Protein AF-A0AAD8CZ51-F1 (afdb_monomer_lite)

Structure (mmCIF, N/CA/C/O backbone):
data_AF-A0AAD8CZ51-F1
#
_entry.id   AF-A0AAD8CZ51-F1
#
loop_
_atom_site.group_PDB
_atom_site.id
_atom_site.type_symbol
_atom_site.label_atom_id
_atom_site.label_alt_id
_atom_site.label_comp_id
_atom_site.label_asym_id
_atom_site.label_entity_id
_atom_site.label_seq_id
_atom_site.pdbx_PDB_ins_code
_atom_site.Cartn_x
_atom_site.Cartn_y
_atom_site.Cartn_z
_atom_site.occupancy
_atom_site.B_iso_or_equiv
_atom_site.auth_seq_id
_atom_site.auth_comp_id
_atom_site.auth_asym_id
_atom_site.auth_atom_id
_atom_site.pdbx_PDB_model_num
ATOM 1 N N . GLY A 1 1 ? 20.680 -51.379 2.588 1.00 38.94 1 GLY A N 1
ATOM 2 C CA . GLY A 1 1 ? 19.335 -50.765 2.514 1.00 38.94 1 GLY A CA 1
ATOM 3 C C . GLY A 1 1 ? 18.896 -50.477 3.932 1.00 38.94 1 GLY A C 1
ATOM 4 O O . GLY A 1 1 ? 19.218 -51.278 4.788 1.00 38.94 1 GLY A O 1
ATOM 5 N N . MET A 1 2 ? 18.287 -49.353 4.287 1.00 33.41 2 MET A N 1
ATOM 6 C CA . MET A 1 2 ? 17.352 -48.506 3.551 1.00 33.41 2 MET A CA 1
ATOM 7 C C . MET A 1 2 ? 17.625 -47.025 3.832 1.00 33.41 2 MET A C 1
ATOM 9 O O . MET A 1 2 ? 17.957 -46.633 4.944 1.00 33.41 2 MET A O 1
ATOM 13 N N . VAL A 1 3 ? 17.463 -46.228 2.782 1.00 43.22 3 VAL A N 1
ATOM 14 C CA . VAL A 1 3 ? 17.489 -44.768 2.769 1.00 43.22 3 VAL A CA 1
ATOM 15 C C . VAL A 1 3 ? 16.187 -44.274 3.408 1.00 43.22 3 VAL A C 1
ATOM 17 O O . VAL A 1 3 ? 15.126 -44.482 2.829 1.00 43.22 3 VAL A O 1
ATOM 20 N N . ILE A 1 4 ? 16.238 -43.639 4.584 1.00 50.94 4 ILE A N 1
ATOM 21 C CA . ILE A 1 4 ? 15.074 -42.947 5.167 1.00 50.94 4 ILE A CA 1
ATOM 22 C C . ILE A 1 4 ? 15.292 -41.439 5.030 1.00 50.94 4 ILE A C 1
ATOM 24 O O . ILE A 1 4 ? 15.900 -40.768 5.858 1.00 50.94 4 ILE A O 1
ATOM 28 N N . LEU A 1 5 ? 14.869 -40.983 3.855 1.00 35.88 5 LEU A N 1
ATOM 29 C CA . LEU A 1 5 ? 14.266 -39.701 3.508 1.00 35.88 5 LEU A CA 1
ATOM 30 C C . LEU A 1 5 ? 14.257 -38.625 4.617 1.00 35.88 5 LEU A C 1
ATOM 32 O O . LEU A 1 5 ? 13.406 -38.613 5.505 1.00 35.88 5 LEU A O 1
ATOM 36 N N . LYS A 1 6 ? 15.174 -37.657 4.499 1.00 47.19 6 LYS A N 1
ATOM 37 C CA . LYS A 1 6 ? 15.069 -36.344 5.146 1.00 47.19 6 LYS A CA 1
ATOM 38 C C . LYS A 1 6 ? 13.865 -35.600 4.557 1.00 47.19 6 LYS A C 1
ATOM 40 O O . LYS A 1 6 ? 13.977 -35.006 3.492 1.00 47.19 6 LYS A O 1
ATOM 45 N N . LEU A 1 7 ? 12.738 -35.614 5.257 1.00 44.16 7 LEU A N 1
ATOM 46 C CA . LEU A 1 7 ? 11.640 -34.667 5.057 1.00 44.16 7 LEU A CA 1
ATOM 47 C C . LEU A 1 7 ? 11.439 -33.897 6.362 1.00 44.16 7 LEU A C 1
ATOM 49 O O . LEU A 1 7 ? 10.450 -34.063 7.068 1.00 44.16 7 LEU A O 1
ATOM 53 N N . PHE A 1 8 ? 12.409 -33.042 6.688 1.00 48.66 8 PHE A N 1
ATOM 54 C CA . PHE A 1 8 ? 12.111 -31.878 7.512 1.00 48.66 8 PHE A CA 1
ATOM 55 C C . PHE A 1 8 ? 11.335 -30.927 6.610 1.00 48.66 8 PHE A C 1
ATOM 57 O O . PHE A 1 8 ? 11.923 -30.157 5.854 1.00 48.66 8 PHE A O 1
ATOM 64 N N . ALA A 1 9 ? 10.009 -31.043 6.640 1.00 44.12 9 ALA A N 1
ATOM 65 C CA . ALA A 1 9 ? 9.126 -29.994 6.170 1.00 44.12 9 ALA A CA 1
ATOM 66 C C . ALA A 1 9 ? 9.345 -28.792 7.095 1.00 44.12 9 ALA A C 1
ATOM 68 O O . ALA A 1 9 ? 8.682 -28.626 8.115 1.00 44.12 9 ALA A O 1
ATOM 69 N N . THR A 1 10 ? 10.360 -27.998 6.766 1.00 49.38 10 THR A N 1
ATOM 70 C CA . THR A 1 10 ? 10.552 -26.647 7.265 1.00 49.38 10 THR A CA 1
ATOM 71 C C . THR A 1 10 ? 9.358 -25.829 6.798 1.00 49.38 10 THR A C 1
ATOM 73 O O . THR A 1 10 ? 9.395 -25.183 5.754 1.00 49.38 10 THR A O 1
ATOM 76 N N . PHE A 1 11 ? 8.274 -25.892 7.566 1.00 48.59 11 PHE A N 1
ATOM 77 C CA . PHE A 1 11 ? 7.186 -24.931 7.515 1.00 48.59 11 PHE A CA 1
ATOM 78 C C . PHE A 1 11 ? 7.704 -23.642 8.168 1.00 48.59 11 PHE A C 1
ATOM 80 O O . PHE A 1 11 ? 7.292 -23.251 9.256 1.00 48.59 11 PHE A O 1
ATOM 87 N N . PHE A 1 12 ? 8.689 -23.013 7.518 1.00 46.56 12 PHE A N 1
ATOM 88 C CA . PHE A 1 12 ? 8.859 -21.579 7.651 1.00 46.56 12 PHE A CA 1
ATOM 89 C C . PHE A 1 12 ? 7.575 -21.006 7.073 1.00 46.56 12 PHE A C 1
ATOM 91 O O . PHE A 1 12 ? 7.353 -21.051 5.863 1.00 46.56 12 PHE A O 1
ATOM 98 N N . CYS A 1 13 ? 6.705 -20.511 7.946 1.00 43.22 13 CYS A N 1
ATOM 99 C CA . CYS A 1 13 ? 5.818 -19.440 7.546 1.00 43.22 13 CYS A CA 1
ATOM 100 C C . CYS A 1 13 ? 6.763 -18.309 7.120 1.00 43.22 13 CYS A C 1
ATOM 102 O O . CYS A 1 13 ? 7.309 -17.598 7.963 1.00 43.22 13 CYS A O 1
ATOM 104 N N . PHE A 1 14 ? 7.098 -18.263 5.828 1.00 35.31 14 PHE A N 1
ATOM 105 C CA . PHE A 1 14 ? 7.745 -17.116 5.221 1.00 35.31 14 PHE A CA 1
ATOM 106 C C . PHE A 1 14 ? 6.763 -15.973 5.442 1.00 35.31 14 PHE A C 1
ATOM 108 O O . PHE A 1 14 ? 5.742 -15.888 4.763 1.00 35.31 14 PHE A O 1
ATOM 115 N N . ILE A 1 15 ? 7.031 -15.142 6.448 1.00 46.22 15 ILE A N 1
ATOM 116 C CA . ILE A 1 15 ? 6.501 -13.788 6.453 1.00 46.22 15 ILE A CA 1
ATOM 117 C C . ILE A 1 15 ? 6.953 -13.217 5.110 1.00 46.22 15 ILE A C 1
ATOM 119 O O . ILE A 1 15 ? 8.153 -13.184 4.839 1.00 46.22 15 ILE A O 1
ATOM 123 N N . ALA A 1 16 ? 5.996 -12.926 4.232 1.00 48.59 16 ALA A N 1
ATOM 124 C CA . ALA A 1 16 ? 6.243 -12.261 2.964 1.00 48.59 16 ALA A CA 1
ATOM 125 C C . ALA A 1 16 ? 6.843 -10.888 3.295 1.00 48.59 16 ALA A C 1
ATOM 127 O O . ALA A 1 16 ? 6.132 -9.975 3.719 1.00 48.59 16 ALA A O 1
ATOM 128 N N . SER A 1 17 ? 8.169 -10.790 3.241 1.00 60.31 17 SER A N 1
ATOM 129 C CA . SER A 1 17 ? 8.917 -9.592 3.599 1.00 60.31 17 SER A CA 1
ATOM 130 C C . SER A 1 17 ? 8.991 -8.719 2.357 1.00 60.31 17 SER A C 1
ATOM 132 O O . SER A 1 17 ? 10.001 -8.696 1.656 1.00 60.31 17 SER A O 1
ATOM 134 N N . GLY A 1 18 ? 7.897 -8.007 2.080 1.00 75.25 18 GLY A N 1
ATOM 135 C CA . GLY A 1 18 ? 7.828 -7.067 0.966 1.00 75.25 18 GLY A CA 1
ATOM 136 C C . GLY A 1 18 ? 9.051 -6.140 0.902 1.00 75.25 18 GLY A C 1
ATOM 137 O O . GLY A 1 18 ? 9.626 -5.747 1.918 1.00 75.25 18 GLY A O 1
ATOM 138 N N . VAL A 1 19 ? 9.469 -5.790 -0.313 1.00 89.44 19 VAL A N 1
ATOM 139 C CA . VAL A 1 19 ? 10.608 -4.900 -0.552 1.00 89.44 19 VAL A CA 1
ATOM 140 C C . VAL A 1 19 ? 10.202 -3.476 -0.190 1.00 89.44 19 VAL A C 1
ATOM 142 O O . VAL A 1 19 ? 9.382 -2.865 -0.875 1.00 89.44 19 VAL A O 1
ATOM 145 N N . GLN A 1 20 ? 10.758 -2.943 0.895 1.00 90.44 20 GLN A N 1
ATOM 146 C CA . GLN A 1 20 ? 10.467 -1.586 1.350 1.00 90.44 20 GLN A CA 1
ATOM 147 C C . GLN A 1 20 ? 11.130 -0.548 0.432 1.00 90.44 20 GLN A C 1
ATOM 149 O O . GLN A 1 20 ? 12.343 -0.579 0.224 1.00 90.44 20 GLN A O 1
ATOM 154 N N . CYS A 1 21 ? 10.327 0.364 -0.121 1.00 91.31 21 CYS A N 1
ATOM 155 C CA . CYS A 1 21 ? 10.792 1.432 -1.008 1.00 91.31 21 CYS A CA 1
ATOM 156 C C . CYS A 1 21 ? 11.065 2.730 -0.244 1.00 91.31 21 CYS A C 1
ATOM 158 O O . CYS A 1 21 ? 12.064 3.399 -0.499 1.00 91.31 21 CYS A O 1
ATOM 160 N N . ASP A 1 22 ? 10.167 3.080 0.679 1.00 88.31 22 ASP A N 1
ATOM 161 C CA . ASP A 1 22 ? 10.334 4.137 1.676 1.00 88.31 22 ASP A CA 1
ATOM 162 C C . ASP A 1 22 ? 9.451 3.860 2.909 1.00 88.31 22 ASP A C 1
ATOM 164 O O . ASP A 1 22 ? 8.927 2.753 3.077 1.00 88.31 22 ASP A O 1
ATOM 168 N N . ASP A 1 23 ? 9.292 4.855 3.782 1.00 79.56 23 ASP A N 1
ATOM 169 C CA . ASP A 1 23 ? 8.473 4.752 4.996 1.00 79.56 23 ASP A CA 1
ATOM 170 C C . ASP A 1 23 ? 6.994 4.462 4.689 1.00 79.56 23 ASP A C 1
ATOM 172 O O . ASP A 1 23 ? 6.323 3.803 5.473 1.00 79.56 23 ASP A O 1
ATOM 176 N N . THR A 1 24 ? 6.504 4.883 3.518 1.00 80.38 24 THR A N 1
ATOM 177 C CA . THR A 1 24 ? 5.084 4.852 3.121 1.00 80.38 24 THR A CA 1
ATOM 178 C C . THR A 1 24 ? 4.781 3.898 1.967 1.00 80.38 24 THR A C 1
ATOM 180 O O . THR A 1 24 ? 3.628 3.775 1.553 1.00 80.38 24 THR A O 1
ATOM 183 N N . ARG A 1 25 ? 5.787 3.241 1.375 1.00 87.62 25 ARG A N 1
ATOM 184 C CA . ARG A 1 25 ? 5.635 2.416 0.168 1.00 87.62 25 ARG A CA 1
ATOM 185 C C . ARG A 1 25 ? 6.470 1.146 0.191 1.00 87.62 25 ARG A C 1
ATOM 187 O O . ARG A 1 25 ? 7.659 1.163 0.514 1.00 87.62 25 ARG A O 1
ATOM 194 N N . SER A 1 26 ? 5.871 0.048 -0.257 1.00 92.50 26 SER A N 1
ATOM 195 C CA . SER A 1 26 ? 6.550 -1.234 -0.463 1.00 92.50 26 SER A CA 1
ATOM 196 C C . SER A 1 26 ? 6.107 -1.934 -1.744 1.00 92.50 26 SER A C 1
ATOM 198 O O . SER A 1 26 ? 5.112 -1.588 -2.385 1.00 92.50 26 SER A O 1
ATOM 200 N N . CYS A 1 27 ? 6.884 -2.939 -2.123 1.00 94.38 27 CYS A N 1
ATOM 201 C CA . CYS A 1 27 ? 6.607 -3.855 -3.210 1.00 94.38 27 CYS A CA 1
ATOM 202 C C . CYS A 1 27 ? 6.514 -5.289 -2.698 1.00 94.38 27 CYS A C 1
ATOM 204 O O . CYS A 1 27 ? 7.032 -5.616 -1.634 1.00 94.38 27 CYS A O 1
ATOM 206 N N . ALA A 1 28 ? 5.886 -6.169 -3.476 1.00 90.62 28 ALA A N 1
ATOM 207 C CA . ALA A 1 28 ? 5.890 -7.597 -3.178 1.00 90.62 28 ALA A CA 1
ATOM 208 C C . ALA A 1 28 ? 7.323 -8.161 -3.152 1.00 90.62 28 ALA A C 1
ATOM 210 O O . ALA A 1 28 ? 8.234 -7.609 -3.780 1.00 90.62 28 ALA A O 1
ATOM 211 N N . ASP A 1 29 ? 7.515 -9.285 -2.461 1.00 88.19 29 ASP A N 1
ATOM 212 C CA . ASP A 1 29 ? 8.772 -10.030 -2.497 1.00 88.19 29 ASP A CA 1
ATOM 213 C C . ASP A 1 29 ? 9.243 -10.271 -3.942 1.00 88.19 29 ASP A C 1
ATOM 215 O O . ASP A 1 29 ? 8.453 -10.556 -4.845 1.00 88.19 29 ASP A O 1
ATOM 219 N N . GLY A 1 30 ? 10.552 -10.141 -4.171 1.00 87.62 30 GLY A N 1
ATOM 220 C CA . GLY A 1 30 ? 11.149 -10.334 -5.497 1.00 87.62 30 GLY A CA 1
ATOM 221 C C . GLY A 1 30 ? 10.857 -9.220 -6.508 1.00 87.62 30 GLY A C 1
ATOM 222 O O . GLY A 1 30 ? 11.165 -9.388 -7.684 1.00 87.62 30 GLY A O 1
ATOM 223 N N . SER A 1 31 ? 10.291 -8.092 -6.076 1.00 94.88 31 SER A N 1
ATOM 224 C CA . SER A 1 31 ? 10.093 -6.898 -6.907 1.00 94.88 31 SER A CA 1
ATOM 225 C C . SER A 1 31 ? 11.165 -5.831 -6.647 1.00 94.88 31 SER A C 1
ATOM 227 O O . SER A 1 31 ? 11.870 -5.869 -5.642 1.00 94.88 31 SER A O 1
ATOM 229 N N . THR A 1 32 ? 11.273 -4.844 -7.537 1.00 95.50 32 THR A N 1
ATOM 230 C CA . THR A 1 32 ? 12.201 -3.708 -7.409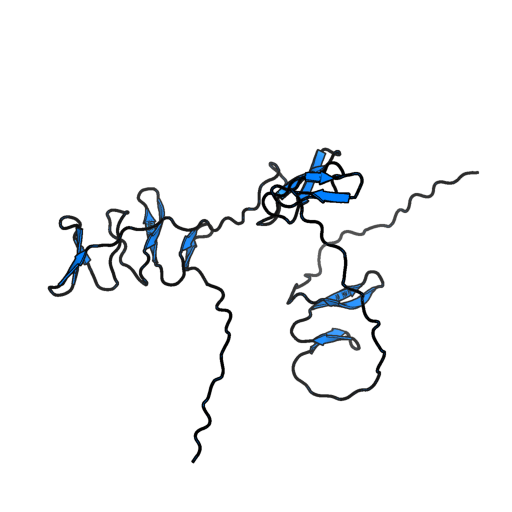 1.00 95.50 32 THR A CA 1
ATOM 231 C C . THR A 1 32 ? 11.443 -2.393 -7.322 1.00 95.50 32 THR A C 1
ATOM 233 O O . THR A 1 32 ? 10.553 -2.128 -8.130 1.00 95.50 32 THR A O 1
ATOM 236 N N . CYS A 1 33 ? 11.816 -1.546 -6.367 1.00 96.31 33 CYS A N 1
ATOM 237 C CA . CYS A 1 33 ? 11.263 -0.207 -6.217 1.00 96.31 33 CYS A CA 1
ATOM 238 C C . CYS A 1 33 ? 11.794 0.732 -7.308 1.00 96.31 33 CYS A C 1
ATOM 240 O O . CYS A 1 33 ? 12.995 0.973 -7.397 1.00 96.31 33 CYS A O 1
ATOM 242 N N . CYS A 1 34 ? 10.895 1.308 -8.103 1.00 96.94 34 CYS A N 1
ATOM 243 C CA . CYS A 1 34 ? 11.214 2.290 -9.132 1.00 96.94 34 CYS A CA 1
ATOM 244 C C . CYS A 1 34 ? 10.442 3.593 -8.913 1.00 96.94 34 CYS A C 1
ATOM 246 O O . CYS A 1 34 ? 9.274 3.589 -8.519 1.00 96.94 34 CYS A O 1
ATOM 248 N N . LYS A 1 35 ? 11.069 4.729 -9.223 1.00 95.19 35 LYS A N 1
ATOM 249 C CA . LYS A 1 35 ? 10.400 6.031 -9.161 1.00 95.19 35 LYS A CA 1
ATOM 250 C C . LYS A 1 35 ? 9.420 6.224 -10.319 1.00 95.19 35 LYS A C 1
ATOM 252 O O . LYS A 1 35 ? 9.638 5.764 -11.439 1.00 95.19 35 LYS A O 1
ATOM 257 N N . THR A 1 36 ? 8.338 6.932 -10.018 1.00 93.56 36 THR A N 1
ATOM 258 C CA . THR A 1 36 ? 7.357 7.427 -10.994 1.00 93.56 36 THR A CA 1
ATOM 259 C C . THR A 1 36 ? 7.689 8.862 -11.398 1.00 93.56 36 THR A C 1
ATOM 261 O O . THR A 1 36 ? 8.439 9.551 -10.706 1.00 93.56 36 THR A O 1
ATOM 264 N N . ARG A 1 37 ? 7.071 9.357 -12.476 1.00 92.31 37 ARG A N 1
ATOM 265 C CA . ARG A 1 37 ? 7.254 10.740 -12.950 1.00 92.31 37 ARG A CA 1
ATOM 266 C C . ARG A 1 37 ? 6.859 11.792 -11.905 1.00 92.31 37 ARG A C 1
ATOM 268 O O . ARG A 1 37 ? 7.402 12.889 -11.900 1.00 92.31 37 ARG A O 1
ATOM 275 N N . ALA A 1 38 ? 5.923 11.453 -11.019 1.00 89.56 38 ALA A N 1
ATOM 276 C CA . ALA A 1 38 ? 5.469 12.312 -9.927 1.00 89.56 38 ALA A CA 1
ATOM 277 C C . ALA A 1 38 ? 6.397 12.284 -8.692 1.00 89.56 38 ALA A C 1
ATOM 279 O O . ALA A 1 38 ? 6.105 12.945 -7.703 1.00 89.56 38 ALA A O 1
ATOM 280 N N . GLY A 1 39 ? 7.486 11.503 -8.709 1.00 87.25 39 GLY A N 1
ATOM 281 C CA . GLY A 1 39 ? 8.417 11.363 -7.580 1.00 87.25 39 GLY A CA 1
ATOM 282 C C . GLY A 1 39 ? 8.016 10.312 -6.533 1.00 87.25 39 GLY A C 1
ATOM 283 O O . GLY A 1 39 ? 8.813 10.001 -5.643 1.00 87.25 39 GLY A O 1
ATOM 284 N N . GLY A 1 40 ? 6.823 9.718 -6.661 1.00 90.81 40 GLY A N 1
ATOM 285 C CA . GLY A 1 40 ? 6.369 8.578 -5.854 1.00 90.81 40 GLY A CA 1
ATOM 286 C C . GLY A 1 40 ? 6.988 7.245 -6.291 1.00 90.81 40 GLY A C 1
ATOM 287 O O . GLY A 1 40 ? 7.846 7.215 -7.178 1.00 90.81 40 GLY A O 1
ATOM 288 N N . TRP A 1 41 ? 6.516 6.140 -5.713 1.00 95.19 41 TRP A N 1
ATOM 289 C CA . TRP A 1 41 ? 7.029 4.790 -5.975 1.00 95.19 41 TRP A CA 1
ATOM 290 C C . TRP A 1 41 ? 6.061 3.908 -6.761 1.00 95.19 41 TRP A C 1
ATOM 292 O O . TRP A 1 41 ? 4.844 3.963 -6.589 1.00 95.19 41 TRP A O 1
ATOM 302 N N . ALA A 1 42 ? 6.642 3.058 -7.597 1.00 95.38 42 ALA A N 1
ATOM 303 C CA . ALA A 1 42 ? 5.998 1.957 -8.286 1.00 95.38 42 ALA A CA 1
ATOM 304 C C . ALA A 1 42 ? 6.916 0.728 -8.231 1.00 95.38 42 ALA A C 1
ATOM 306 O O . ALA A 1 42 ? 8.123 0.842 -8.014 1.00 95.38 42 ALA A O 1
ATOM 307 N N . CYS A 1 43 ? 6.348 -0.448 -8.439 1.00 96.88 43 CYS A N 1
ATOM 308 C CA . CYS A 1 43 ? 7.053 -1.714 -8.364 1.00 96.88 43 CYS A CA 1
ATOM 309 C C . CYS A 1 43 ? 7.310 -2.265 -9.755 1.00 96.88 43 CYS A C 1
ATOM 311 O O . CYS A 1 43 ? 6.393 -2.408 -10.562 1.00 96.88 43 CYS A O 1
ATOM 313 N N . CYS A 1 44 ? 8.552 -2.631 -10.026 1.00 97.06 44 CYS A N 1
ATOM 314 C CA . CYS A 1 44 ? 8.849 -3.553 -11.103 1.00 97.06 44 CYS A CA 1
ATOM 315 C C . CYS A 1 44 ? 8.708 -4.983 -10.571 1.00 97.06 44 CYS A C 1
ATOM 317 O O . CYS A 1 44 ? 9.401 -5.312 -9.608 1.00 97.06 44 CYS A O 1
ATOM 319 N N . PRO A 1 45 ? 7.878 -5.854 -11.167 1.00 94.38 45 PRO A N 1
ATOM 320 C CA . PRO A 1 45 ? 7.705 -7.237 -10.713 1.00 94.38 45 PRO A CA 1
ATOM 321 C C . PRO A 1 45 ? 8.856 -8.139 -11.199 1.00 94.38 45 PRO A C 1
ATOM 323 O O . PRO A 1 45 ? 8.647 -9.247 -11.687 1.00 94.38 45 PRO A O 1
ATOM 326 N N . LEU A 1 46 ? 10.081 -7.624 -11.115 1.00 93.38 46 LEU A N 1
ATOM 327 C CA . LEU A 1 46 ? 11.329 -8.308 -11.409 1.00 93.38 46 LEU A CA 1
ATOM 328 C C . LEU A 1 46 ? 12.324 -7.973 -10.291 1.00 93.38 46 LEU A C 1
ATOM 330 O O . LEU A 1 46 ? 12.370 -6.818 -9.840 1.00 93.38 46 LEU A O 1
ATOM 334 N N . PRO A 1 47 ? 13.143 -8.940 -9.854 1.00 92.75 47 PRO A N 1
ATOM 335 C CA . PRO A 1 47 ? 14.186 -8.682 -8.878 1.00 92.75 47 PRO A CA 1
ATOM 336 C C . PRO A 1 47 ? 15.327 -7.911 -9.544 1.00 92.75 47 PRO A C 1
ATOM 338 O O . PRO A 1 47 ? 15.695 -8.210 -10.678 1.00 92.75 47 PRO A O 1
ATOM 341 N N . LYS A 1 48 ? 15.888 -6.930 -8.828 1.00 92.94 48 LYS A N 1
ATOM 342 C CA . LYS A 1 48 ? 17.012 -6.090 -9.284 1.00 92.94 48 LYS A CA 1
ATOM 343 C C . LYS A 1 48 ? 16.820 -5.496 -10.688 1.00 92.94 48 LYS A C 1
ATOM 345 O O . LYS A 1 48 ? 17.741 -5.441 -11.499 1.00 92.94 48 LYS A O 1
ATOM 350 N N . ALA A 1 49 ? 15.599 -5.068 -10.970 1.00 95.38 49 ALA A N 1
ATOM 351 C CA . ALA A 1 49 ? 15.235 -4.516 -12.258 1.00 95.38 49 ALA A CA 1
ATOM 352 C C . ALA A 1 49 ? 15.933 -3.178 -12.525 1.00 95.38 49 ALA A C 1
ATOM 354 O O . ALA A 1 49 ? 16.137 -2.367 -11.619 1.00 95.38 49 ALA A O 1
ATOM 355 N N . VAL A 1 50 ? 16.200 -2.907 -13.796 1.00 96.81 50 VAL A N 1
ATOM 356 C CA . VAL A 1 50 ? 16.609 -1.591 -14.279 1.00 96.81 50 VAL A CA 1
ATOM 357 C C . VAL A 1 50 ? 15.357 -0.731 -14.459 1.00 96.81 50 VAL A C 1
ATOM 359 O O . VAL A 1 50 ? 14.458 -1.067 -15.231 1.00 96.81 50 VAL A O 1
ATOM 362 N N . CYS A 1 51 ? 15.267 0.381 -13.732 1.00 97.31 51 CYS A N 1
ATOM 363 C CA . CYS A 1 51 ? 14.173 1.337 -13.881 1.00 97.31 51 CYS A CA 1
ATOM 364 C C . CYS A 1 51 ? 14.448 2.245 -15.087 1.00 97.31 51 CYS A C 1
ATOM 366 O O . CYS A 1 51 ? 15.412 3.003 -15.064 1.00 97.31 51 CYS A O 1
ATOM 368 N N . CYS A 1 52 ? 13.604 2.190 -16.118 1.00 96.69 52 CYS A N 1
ATOM 369 C CA . CYS A 1 52 ? 13.783 3.022 -17.305 1.00 96.69 52 CYS A CA 1
ATOM 370 C C . CYS A 1 52 ? 13.398 4.492 -17.043 1.00 96.69 52 CYS A C 1
ATOM 372 O O . CYS A 1 52 ? 12.505 4.781 -16.233 1.00 96.69 52 CYS A O 1
ATOM 374 N N . ASP A 1 53 ? 14.033 5.405 -17.787 1.00 95.31 53 ASP A N 1
ATOM 375 C CA . ASP A 1 53 ? 13.869 6.868 -17.685 1.00 95.31 53 ASP A CA 1
ATOM 376 C C . ASP A 1 53 ? 12.495 7.381 -18.136 1.00 95.31 53 ASP A C 1
ATOM 378 O O . ASP A 1 53 ? 12.139 8.542 -17.927 1.00 95.31 53 ASP A O 1
ATOM 382 N N . ASP A 1 54 ? 11.677 6.522 -18.732 1.00 94.38 54 ASP A N 1
ATOM 383 C CA . ASP A 1 54 ? 10.289 6.834 -19.058 1.00 94.38 54 ASP A CA 1
ATOM 384 C C . ASP A 1 54 ? 9.380 6.890 -17.815 1.00 94.38 54 ASP A C 1
ATOM 386 O O . ASP A 1 54 ? 8.242 7.344 -17.896 1.00 94.38 54 ASP A O 1
ATOM 390 N N . HIS A 1 55 ? 9.888 6.454 -16.655 1.00 94.44 55 HIS A N 1
ATOM 391 C CA . HIS A 1 55 ? 9.180 6.374 -15.378 1.00 94.44 55 HIS A CA 1
ATOM 392 C C . HIS A 1 55 ? 7.942 5.462 -15.371 1.00 94.44 55 HIS A C 1
ATOM 394 O O . HIS A 1 55 ? 7.249 5.380 -14.357 1.00 94.44 55 HIS A O 1
ATOM 400 N N . GLU A 1 56 ? 7.740 4.658 -16.416 1.00 94.44 56 GLU A N 1
ATOM 401 C CA . GLU A 1 56 ? 6.591 3.753 -16.561 1.00 94.44 56 GLU A CA 1
ATOM 402 C C . GLU A 1 56 ? 6.996 2.289 -16.743 1.00 94.44 56 GLU A C 1
ATOM 404 O O . GLU A 1 56 ? 6.283 1.411 -16.255 1.00 94.44 56 GLU A O 1
ATOM 409 N N . HIS A 1 57 ? 8.159 2.018 -17.344 1.00 96.25 57 HIS A N 1
ATOM 410 C CA . HIS A 1 57 ? 8.618 0.660 -17.638 1.00 96.25 57 HIS A CA 1
ATOM 411 C C . HIS A 1 57 ? 9.932 0.308 -16.936 1.00 96.25 57 HIS A C 1
ATOM 413 O O . HIS A 1 57 ? 10.654 1.155 -16.404 1.00 96.25 57 HIS A O 1
ATOM 419 N N . CYS A 1 58 ? 10.209 -0.979 -16.848 1.00 97.25 58 CYS A N 1
ATOM 420 C CA . CYS A 1 58 ? 11.401 -1.521 -16.234 1.00 97.25 58 CYS A CA 1
ATOM 421 C C . CYS A 1 58 ? 11.886 -2.742 -17.007 1.00 97.25 58 CYS A C 1
ATOM 423 O O . CYS A 1 58 ? 11.126 -3.410 -17.711 1.00 97.25 58 CYS A O 1
ATOM 425 N N . CYS A 1 59 ? 13.169 -3.018 -16.841 1.00 97.19 59 CYS A N 1
ATOM 426 C CA . CYS A 1 59 ? 13.890 -4.042 -17.562 1.00 97.19 59 CYS A CA 1
ATOM 427 C C . CYS A 1 59 ? 14.553 -5.038 -16.599 1.00 97.19 59 CYS A C 1
ATOM 429 O O . CYS A 1 59 ? 14.814 -4.685 -15.447 1.00 97.19 59 CYS A O 1
ATOM 431 N N . PRO A 1 60 ? 14.813 -6.285 -17.026 1.00 95.56 60 PRO A N 1
ATOM 432 C CA . PRO A 1 60 ? 15.563 -7.253 -16.226 1.00 95.56 60 PRO A CA 1
ATOM 433 C C . PRO A 1 60 ? 16.970 -6.763 -15.843 1.00 95.56 60 PRO A C 1
ATOM 435 O O . PRO A 1 60 ? 17.516 -5.859 -16.480 1.00 95.56 60 PRO A O 1
ATOM 438 N N . GLU A 1 61 ? 17.569 -7.389 -14.826 1.00 94.94 61 GLU A N 1
ATOM 439 C CA . GLU A 1 61 ? 18.978 -7.174 -14.455 1.00 94.94 61 GLU A CA 1
ATOM 440 C C . GLU A 1 61 ? 19.893 -7.349 -15.687 1.00 94.94 61 GLU A C 1
ATOM 442 O O . GLU A 1 61 ? 19.621 -8.167 -16.565 1.00 94.94 61 GLU A O 1
ATOM 447 N N . ASP A 1 62 ? 20.956 -6.545 -15.766 1.00 92.12 62 ASP A N 1
ATOM 448 C CA . ASP A 1 62 ? 21.967 -6.545 -16.838 1.00 92.12 62 ASP A CA 1
ATOM 449 C C . ASP A 1 62 ? 21.485 -6.200 -18.264 1.00 92.12 62 ASP A C 1
ATOM 451 O O . ASP A 1 62 ? 22.230 -6.376 -19.232 1.00 92.12 62 ASP A O 1
ATOM 455 N N . THR A 1 63 ? 20.279 -5.650 -18.415 1.00 94.56 63 THR A N 1
ATOM 456 C CA . THR A 1 63 ? 19.761 -5.164 -19.706 1.00 94.56 63 THR A CA 1
ATOM 457 C C . THR A 1 63 ? 19.695 -3.632 -19.767 1.00 94.56 63 THR A C 1
ATOM 459 O O . THR A 1 63 ? 19.657 -2.953 -18.741 1.00 94.56 63 THR A O 1
ATOM 462 N N . THR A 1 64 ? 19.699 -3.065 -20.976 1.00 95.56 64 THR A N 1
ATOM 463 C CA . THR A 1 64 ? 19.594 -1.612 -21.211 1.00 95.56 64 THR A CA 1
ATOM 464 C C . THR A 1 64 ? 18.243 -1.268 -21.825 1.00 95.56 64 THR A C 1
ATOM 466 O O . THR A 1 64 ? 17.837 -1.905 -22.791 1.00 95.56 64 THR A O 1
ATOM 469 N N . CYS A 1 65 ? 17.552 -0.258 -21.293 1.00 96.50 65 CYS A N 1
ATOM 470 C CA . CYS A 1 65 ? 16.278 0.191 -21.855 1.00 96.50 65 CYS A CA 1
ATOM 471 C C . CYS A 1 65 ? 16.488 0.910 -23.203 1.00 96.50 65 CYS A C 1
ATOM 473 O O . CYS A 1 65 ? 17.099 1.979 -23.235 1.00 96.50 65 CYS A O 1
ATOM 475 N N . ASP A 1 66 ? 15.920 0.385 -24.288 1.00 95.94 66 ASP A N 1
ATOM 476 C CA . ASP A 1 66 ? 15.709 1.115 -25.540 1.00 95.94 66 ASP A CA 1
ATOM 477 C C . ASP A 1 66 ? 14.303 1.733 -25.522 1.00 95.94 66 ASP A C 1
ATOM 479 O O . ASP A 1 66 ? 13.290 1.066 -25.748 1.00 95.94 66 ASP A O 1
ATOM 483 N N . LEU A 1 67 ? 14.243 3.040 -25.244 1.00 93.38 67 LEU A N 1
ATOM 484 C CA . LEU A 1 67 ? 12.987 3.791 -25.179 1.00 93.38 67 LEU A CA 1
ATOM 485 C C . LEU A 1 67 ? 12.290 3.949 -26.538 1.00 93.38 67 LEU A C 1
ATOM 487 O O . LEU A 1 67 ? 11.080 4.170 -26.572 1.00 93.38 67 LEU A O 1
ATOM 491 N N . ALA A 1 68 ? 13.035 3.883 -27.644 1.00 93.06 68 ALA A N 1
ATOM 492 C CA . ALA A 1 68 ? 12.483 4.047 -28.984 1.00 93.06 68 ALA A CA 1
ATOM 493 C C . ALA A 1 68 ? 11.853 2.742 -29.487 1.00 93.06 68 ALA A C 1
ATOM 495 O O . ALA A 1 68 ? 10.792 2.775 -30.113 1.00 93.06 68 ALA A O 1
ATOM 496 N N . ALA A 1 69 ? 12.492 1.608 -29.195 1.00 92.25 69 ALA A N 1
ATOM 497 C CA . ALA A 1 69 ? 11.992 0.281 -29.546 1.00 92.25 69 ALA A CA 1
ATOM 498 C C . ALA A 1 69 ? 10.999 -0.284 -28.514 1.00 92.25 69 ALA A C 1
ATOM 500 O O . ALA A 1 69 ? 10.182 -1.142 -28.853 1.00 92.25 69 ALA A O 1
ATOM 501 N N . GLY A 1 70 ? 11.038 0.205 -27.272 1.00 93.94 70 GLY A N 1
ATOM 502 C CA . GLY A 1 70 ? 10.239 -0.319 -26.167 1.00 93.94 70 GLY A CA 1
ATOM 503 C C . GLY A 1 70 ? 10.743 -1.669 -25.657 1.00 93.94 70 GLY A C 1
ATOM 504 O O . GLY A 1 70 ? 9.953 -2.557 -25.318 1.00 93.94 70 GLY A O 1
ATOM 505 N N . THR A 1 71 ? 12.062 -1.845 -25.660 1.00 95.75 71 THR A N 1
ATOM 506 C CA . THR A 1 71 ? 12.727 -3.117 -25.373 1.00 95.75 71 THR A CA 1
ATOM 507 C C . THR A 1 71 ? 13.843 -2.965 -24.348 1.00 95.75 71 THR A C 1
ATOM 509 O O . THR A 1 71 ? 14.283 -1.869 -24.009 1.00 95.75 71 THR A O 1
ATOM 512 N N . CYS A 1 72 ? 14.278 -4.101 -23.822 1.00 96.25 72 CYS A N 1
ATOM 513 C CA . CYS A 1 72 ? 15.434 -4.268 -22.968 1.00 96.25 72 CYS A CA 1
ATOM 514 C C . CYS A 1 72 ? 16.475 -5.065 -23.746 1.00 96.25 72 CYS A C 1
ATOM 516 O O . CYS A 1 72 ? 16.234 -6.225 -24.100 1.00 96.25 72 CYS A O 1
ATOM 518 N N . ASP A 1 73 ? 17.626 -4.454 -23.993 1.00 95.69 73 ASP A N 1
ATOM 519 C CA . ASP A 1 73 ? 18.645 -5.009 -24.871 1.00 95.69 73 ASP A CA 1
ATOM 520 C C . ASP A 1 73 ? 19.879 -5.449 -24.082 1.00 95.69 73 ASP A C 1
ATOM 522 O O . ASP A 1 73 ? 20.356 -4.752 -23.182 1.00 95.69 73 ASP A O 1
ATOM 526 N N . GLN A 1 74 ? 20.425 -6.611 -24.437 1.00 92.31 74 GLN A N 1
ATOM 527 C CA . GLN A 1 74 ? 21.676 -7.125 -23.884 1.00 92.31 74 GLN A CA 1
ATOM 528 C C . GLN A 1 74 ? 22.359 -8.057 -24.887 1.00 92.31 74 GLN A C 1
ATOM 530 O O . GLN A 1 74 ? 21.794 -9.066 -25.303 1.00 92.31 74 GLN A O 1
ATOM 535 N N . GLY A 1 75 ? 23.602 -7.745 -25.270 1.00 78.19 75 GLY A N 1
ATOM 536 C CA . GLY A 1 75 ? 24.483 -8.682 -25.981 1.00 78.19 75 GLY A CA 1
ATOM 537 C C . GLY A 1 75 ? 23.921 -9.299 -27.273 1.00 78.19 75 GLY A C 1
ATOM 538 O O . GLY A 1 75 ? 24.290 -10.422 -2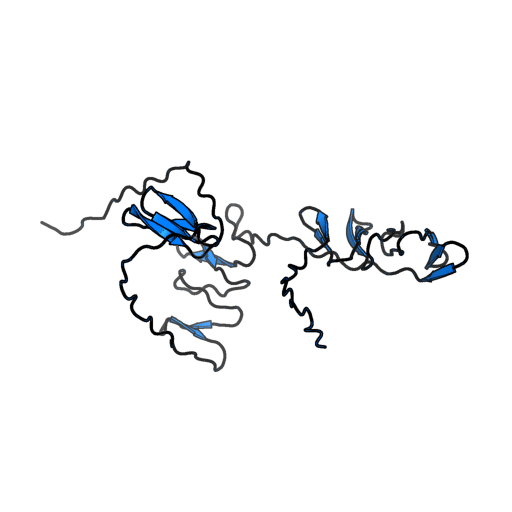7.603 1.00 78.19 75 GLY A O 1
ATOM 539 N N . GLY A 1 76 ? 23.036 -8.596 -27.991 1.00 82.25 76 GLY A N 1
ATOM 540 C CA . GLY A 1 76 ? 22.406 -9.072 -29.233 1.00 82.25 76 GLY A CA 1
ATOM 541 C C . GLY A 1 76 ? 21.007 -9.679 -29.069 1.00 82.25 76 GLY A C 1
ATOM 542 O O . GLY A 1 76 ? 20.411 -10.088 -30.063 1.00 82.25 76 GLY A O 1
ATOM 543 N N . PHE A 1 77 ? 20.469 -9.708 -27.849 1.00 84.25 77 PHE A N 1
ATOM 544 C CA . PHE A 1 77 ? 19.081 -10.066 -27.569 1.00 84.25 77 PHE A CA 1
ATOM 545 C C . PHE A 1 77 ? 18.289 -8.828 -27.166 1.00 84.25 77 PHE A C 1
ATOM 547 O O . PHE A 1 77 ? 18.812 -7.950 -26.483 1.00 84.25 77 PHE A O 1
ATOM 554 N N . SER A 1 78 ? 17.031 -8.790 -27.594 1.00 93.06 78 SER A N 1
ATOM 555 C CA . SER A 1 78 ? 16.086 -7.719 -27.307 1.00 93.06 78 SER A CA 1
ATOM 556 C C . SER A 1 78 ? 14.782 -8.350 -26.837 1.00 93.06 78 SER A C 1
ATOM 558 O O . SER A 1 78 ? 14.232 -9.224 -27.515 1.00 93.06 78 SER A O 1
ATOM 560 N N . VAL A 1 79 ? 14.319 -7.963 -25.650 1.00 93.75 79 VAL A N 1
ATOM 561 C CA . VAL A 1 79 ? 13.055 -8.440 -25.074 1.00 93.75 79 VAL A CA 1
ATOM 562 C C . VAL A 1 79 ? 12.140 -7.258 -24.776 1.00 93.75 79 VAL A C 1
ATOM 564 O O . VAL A 1 79 ? 12.639 -6.193 -24.431 1.00 93.75 79 VAL A O 1
ATOM 567 N N . PRO A 1 80 ? 10.810 -7.396 -24.876 1.00 95.00 80 PRO A N 1
ATOM 568 C CA . PRO A 1 80 ? 9.906 -6.323 -24.481 1.00 95.00 80 PRO A CA 1
ATOM 569 C C . PRO A 1 80 ? 10.106 -5.943 -23.014 1.00 95.00 80 PRO A C 1
ATOM 571 O O . PRO A 1 80 ? 10.221 -6.819 -22.151 1.00 95.00 80 PRO A O 1
ATOM 574 N N . TRP A 1 81 ? 10.111 -4.643 -22.727 1.00 96.75 81 TRP A N 1
ATOM 575 C CA . TRP A 1 81 ? 10.139 -4.169 -21.349 1.00 96.75 81 TRP A CA 1
ATOM 576 C C . TRP A 1 81 ? 8.834 -4.462 -20.612 1.00 96.75 81 TRP A C 1
ATOM 578 O O . TRP A 1 81 ? 7.798 -4.777 -21.208 1.00 96.75 81 TRP A O 1
ATOM 588 N N . LEU A 1 82 ? 8.873 -4.352 -19.289 1.00 95.88 82 LEU A N 1
ATOM 589 C CA . LEU A 1 82 ? 7.720 -4.616 -18.448 1.00 95.88 82 LEU A CA 1
ATOM 590 C C . LEU A 1 82 ? 7.183 -3.330 -17.841 1.00 95.88 82 LEU A C 1
ATOM 592 O O . LEU A 1 82 ? 7.937 -2.441 -17.457 1.00 95.88 82 LEU A O 1
ATOM 596 N N . LYS A 1 83 ? 5.860 -3.227 -17.729 1.00 96.19 83 LYS A N 1
ATOM 597 C CA . LYS A 1 83 ? 5.230 -2.072 -17.094 1.00 96.19 83 LYS A CA 1
ATOM 598 C C . LYS A 1 83 ? 5.348 -2.169 -15.575 1.00 96.19 83 LYS A C 1
ATOM 600 O O . LYS A 1 83 ? 5.099 -3.225 -14.993 1.00 96.19 83 LYS A O 1
ATOM 605 N N . LYS A 1 84 ? 5.686 -1.050 -14.934 1.00 95.62 84 LYS A N 1
ATOM 606 C CA . LYS A 1 84 ? 5.642 -0.918 -13.477 1.00 95.62 84 LYS A CA 1
ATOM 607 C C . LYS A 1 84 ? 4.191 -1.057 -12.988 1.00 95.62 84 LYS A C 1
ATOM 609 O O . LYS A 1 84 ? 3.254 -0.601 -13.645 1.00 95.62 84 LYS A O 1
ATOM 614 N N . VAL A 1 85 ? 4.006 -1.638 -11.810 1.00 94.56 85 VAL A N 1
ATOM 615 C CA . VAL A 1 85 ? 2.718 -1.697 -11.103 1.00 94.56 85 VAL A CA 1
ATOM 616 C C . VAL A 1 85 ? 2.718 -0.719 -9.923 1.00 94.56 85 VAL A C 1
ATOM 618 O O . VAL A 1 85 ? 3.791 -0.348 -9.451 1.00 94.56 85 VAL A O 1
ATOM 621 N N . PRO A 1 86 ? 1.557 -0.260 -9.430 1.00 92.50 86 PRO A N 1
ATOM 622 C CA . PRO A 1 86 ? 1.510 0.629 -8.271 1.00 92.50 86 PRO A CA 1
ATOM 623 C C . PRO A 1 86 ? 2.198 0.013 -7.047 1.00 92.50 86 PRO A C 1
ATOM 625 O O . PRO A 1 86 ? 2.023 -1.174 -6.776 1.00 92.50 86 PRO A O 1
ATOM 628 N N . ALA A 1 87 ? 2.966 0.820 -6.309 1.00 90.44 87 ALA A N 1
ATOM 629 C CA . ALA A 1 87 ? 3.514 0.384 -5.031 1.00 90.44 87 ALA A CA 1
ATOM 630 C C . ALA A 1 87 ? 2.414 0.290 -3.975 1.00 90.44 87 ALA A C 1
ATOM 632 O O . ALA A 1 87 ? 1.522 1.147 -3.912 1.00 90.44 87 ALA A O 1
ATOM 633 N N . LEU A 1 88 ? 2.515 -0.740 -3.138 1.00 87.12 88 LEU A N 1
ATOM 634 C CA . LEU A 1 88 ? 1.676 -0.897 -1.961 1.00 87.12 88 LEU A CA 1
ATOM 635 C C . LEU A 1 88 ? 1.935 0.290 -1.042 1.00 87.12 88 LEU A C 1
ATOM 637 O O . LEU A 1 88 ? 3.074 0.740 -0.914 1.00 87.12 88 LEU A O 1
ATOM 641 N N . VAL A 1 89 ? 0.876 0.831 -0.451 1.00 82.06 89 VAL A N 1
ATOM 642 C CA . VAL A 1 89 ? 1.033 1.841 0.588 1.00 82.06 89 VAL A CA 1
ATOM 643 C C . VAL A 1 89 ? 1.390 1.110 1.875 1.00 82.06 89 VAL A C 1
ATOM 645 O O . VAL A 1 89 ? 0.615 0.275 2.335 1.00 82.06 89 VAL A O 1
ATOM 648 N N . ASN A 1 90 ? 2.555 1.417 2.437 1.00 70.44 90 ASN A N 1
ATOM 649 C CA . ASN A 1 90 ? 2.820 1.220 3.854 1.00 70.44 90 ASN A CA 1
ATOM 650 C C . ASN A 1 90 ? 2.106 2.364 4.572 1.00 70.44 90 ASN A C 1
ATOM 652 O O . ASN A 1 90 ? 2.751 3.270 5.085 1.00 70.44 90 ASN A O 1
ATOM 656 N N . GLU A 1 91 ? 0.779 2.412 4.524 1.00 58.72 91 GLU A N 1
ATOM 657 C CA . GLU A 1 91 ? 0.122 3.190 5.563 1.00 58.72 91 GLU A CA 1
ATOM 658 C C . GLU A 1 91 ? 0.311 2.367 6.837 1.00 58.72 91 GLU A C 1
ATOM 660 O O . GLU A 1 91 ? -0.160 1.221 6.875 1.00 58.72 91 GLU A O 1
ATOM 665 N N . PRO A 1 92 ? 0.940 2.913 7.893 1.00 49.94 92 PRO A N 1
ATOM 666 C CA . PRO A 1 92 ? 0.259 2.766 9.143 1.00 49.94 92 PRO A CA 1
ATOM 667 C C . PRO A 1 92 ? -1.045 3.532 8.945 1.00 49.94 92 PRO A C 1
ATOM 669 O O . PRO A 1 92 ? -1.048 4.762 8.882 1.00 49.94 92 PRO A O 1
ATOM 672 N N . ASN A 1 93 ? -2.138 2.818 8.687 1.00 46.00 93 ASN A N 1
ATOM 673 C CA . ASN A 1 93 ? -3.450 3.435 8.630 1.00 46.00 93 ASN A CA 1
ATOM 674 C C . ASN A 1 93 ? -3.833 3.786 10.075 1.00 46.00 93 ASN A C 1
ATOM 676 O O . ASN A 1 93 ? -4.772 3.220 10.637 1.00 46.00 93 ASN A O 1
ATOM 680 N N . GLU A 1 94 ? -3.057 4.687 10.682 1.00 52.25 94 GLU A N 1
ATOM 681 C CA . GLU A 1 94 ? -3.382 5.347 11.919 1.00 52.25 94 GLU A CA 1
ATOM 682 C C . GLU A 1 94 ? -4.494 6.317 11.538 1.00 52.25 94 GLU A C 1
ATOM 684 O O . GLU A 1 94 ? -4.253 7.475 11.187 1.00 52.25 94 GLU A O 1
ATOM 689 N N . GLU A 1 95 ? -5.717 5.790 11.431 1.00 58.72 95 GLU A N 1
ATOM 690 C CA . GLU A 1 95 ? -6.868 6.594 11.063 1.00 58.72 95 GLU A CA 1
ATOM 691 C C . GLU A 1 95 ? -6.975 7.694 12.116 1.00 58.72 95 GLU A C 1
ATOM 693 O O . GLU A 1 95 ? -7.266 7.443 13.289 1.00 58.72 95 GLU A O 1
ATOM 698 N N . LYS A 1 96 ? -6.631 8.920 11.713 1.00 70.50 96 LYS A N 1
ATOM 699 C CA . LYS A 1 96 ? -6.806 10.093 12.556 1.00 70.50 96 LYS A CA 1
ATOM 700 C C . LYS A 1 96 ? -8.292 10.254 12.800 1.00 70.50 96 LYS A C 1
ATOM 702 O O . LYS A 1 96 ? -9.059 10.520 11.875 1.00 70.50 96 LYS A O 1
ATOM 707 N N . CYS A 1 97 ? -8.676 10.081 14.053 1.00 78.88 97 CYS A N 1
ATOM 708 C CA . CYS A 1 97 ? -10.032 10.304 14.506 1.00 78.88 97 CYS A CA 1
ATOM 709 C C . CYS A 1 97 ? -10.346 11.804 14.496 1.00 78.88 97 CYS A C 1
ATOM 711 O O . CYS A 1 97 ? -11.442 12.210 14.109 1.00 78.88 97 CYS A O 1
ATOM 713 N N . ASP A 1 98 ? -9.357 12.624 14.868 1.00 79.50 98 ASP A N 1
ATOM 714 C CA . ASP A 1 98 ? -9.357 14.080 14.738 1.00 79.50 98 ASP A CA 1
ATOM 715 C C . ASP A 1 98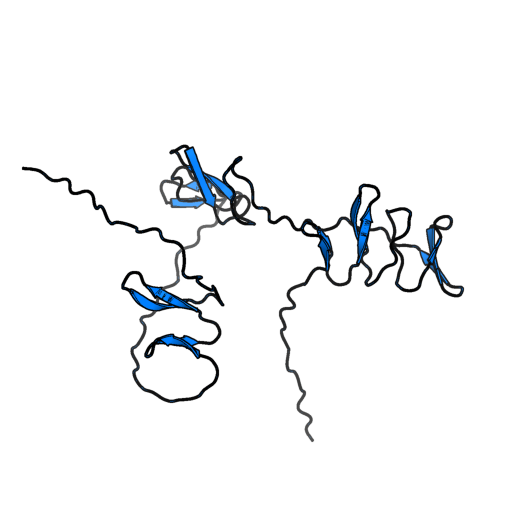 ? -7.920 14.644 14.640 1.00 79.50 98 ASP A C 1
ATOM 717 O O . ASP A 1 98 ? -6.977 13.927 14.295 1.00 79.50 98 ASP A O 1
ATOM 721 N N . ASP A 1 99 ? -7.754 15.949 14.884 1.00 75.69 99 ASP A N 1
ATOM 722 C CA . ASP A 1 99 ? -6.460 16.637 14.811 1.00 75.69 99 ASP A CA 1
ATOM 723 C C . ASP A 1 99 ? -5.457 16.170 15.889 1.00 75.69 99 ASP A C 1
ATOM 725 O O . ASP A 1 99 ? -4.246 16.269 15.666 1.00 75.69 99 ASP A O 1
ATOM 729 N N . GLU A 1 100 ? -5.939 15.645 17.024 1.00 76.69 100 GLU A N 1
ATOM 730 C CA . GLU A 1 100 ? -5.135 15.278 18.202 1.00 76.69 100 GLU A CA 1
ATOM 731 C C . GLU A 1 100 ? -5.149 13.769 18.521 1.00 76.69 100 GLU A C 1
ATOM 733 O O . GLU A 1 100 ? -4.271 13.290 19.240 1.00 76.69 100 GLU A O 1
ATOM 738 N N . THR A 1 101 ? -6.099 13.009 17.969 1.00 79.94 101 THR A N 1
ATOM 739 C CA . THR A 1 101 ? -6.381 11.617 18.337 1.00 79.94 101 THR A CA 1
ATOM 740 C C . THR A 1 101 ? -6.328 10.690 17.130 1.00 79.94 101 THR A C 1
ATOM 742 O O . THR A 1 101 ? -6.952 10.941 16.097 1.00 79.94 101 THR A O 1
ATOM 745 N N . SER A 1 102 ? -5.626 9.571 17.281 1.00 84.44 102 SER A N 1
ATOM 746 C CA . SER A 1 102 ? -5.437 8.549 16.252 1.00 84.44 102 SER A CA 1
ATOM 747 C C . SER A 1 102 ? -5.603 7.145 16.832 1.00 84.44 102 SER A C 1
ATOM 749 O O . SER A 1 102 ? -5.409 6.922 18.030 1.00 84.44 102 SER A O 1
ATOM 751 N N . CYS A 1 103 ? -5.987 6.196 15.977 1.00 82.81 103 CYS A N 1
ATOM 752 C CA . CYS A 1 103 ? -6.103 4.787 16.340 1.00 82.81 103 CYS A CA 1
ATOM 753 C C . CYS A 1 103 ? -5.074 3.933 15.603 1.00 82.81 103 CYS A C 1
ATOM 755 O O . CYS A 1 103 ? -4.854 4.200 14.433 1.00 82.81 103 CYS A O 1
ATOM 757 N N . PRO A 1 104 ? -4.506 2.876 16.216 1.00 78.19 104 PRO A N 1
ATOM 758 C CA . PRO A 1 104 ? -3.536 2.002 15.555 1.00 78.19 104 PRO A CA 1
ATOM 759 C C . PRO A 1 104 ? -4.070 1.361 14.270 1.00 78.19 104 PRO A C 1
ATOM 761 O O . PRO A 1 104 ? -5.277 1.164 14.118 1.00 78.19 104 PRO A O 1
ATOM 764 N N . ASP A 1 105 ? -3.156 0.925 13.408 1.00 71.56 105 ASP A N 1
ATOM 765 C CA . ASP A 1 105 ? -3.473 0.303 12.122 1.00 71.56 105 ASP A CA 1
ATOM 766 C C . ASP A 1 105 ? -4.527 -0.796 12.214 1.00 71.56 105 ASP A C 1
ATOM 768 O O . ASP A 1 105 ? -4.466 -1.701 13.051 1.00 71.56 105 ASP A O 1
ATOM 772 N N . GLY A 1 106 ? -5.501 -0.728 11.307 1.00 69.44 106 GLY A N 1
ATOM 773 C CA . GLY A 1 106 ? -6.597 -1.691 11.255 1.00 69.44 106 GLY A CA 1
ATOM 774 C C . GLY A 1 106 ? -7.642 -1.503 12.356 1.00 69.44 106 GLY A C 1
ATOM 775 O O . GLY A 1 106 ? -8.524 -2.349 12.482 1.00 69.44 106 GLY A O 1
ATOM 776 N N . SER A 1 107 ? -7.575 -0.409 13.117 1.00 82.69 107 SER A N 1
ATOM 777 C CA . SER A 1 107 ? -8.617 -0.001 14.060 1.00 82.69 107 SER A CA 1
ATOM 778 C C . SER A 1 107 ? -9.510 1.094 13.466 1.00 82.69 107 SER A C 1
ATOM 780 O O . SER A 1 107 ? -9.102 1.837 12.581 1.00 82.69 107 SER A O 1
ATOM 782 N N . THR A 1 108 ? -10.742 1.203 13.960 1.00 85.50 108 THR A N 1
ATOM 783 C CA . THR A 1 108 ? -11.722 2.222 13.554 1.00 85.50 108 THR A CA 1
ATOM 784 C C . THR A 1 108 ? -11.982 3.201 14.691 1.00 85.50 108 THR A C 1
ATOM 786 O O . THR A 1 108 ? -12.214 2.788 15.827 1.00 85.50 108 THR A O 1
ATOM 789 N N . CYS A 1 109 ? -12.008 4.493 14.383 1.00 88.00 109 CYS A N 1
ATOM 790 C CA . CYS A 1 109 ? -12.356 5.542 15.335 1.00 88.00 109 CYS A CA 1
ATOM 791 C C . CYS A 1 109 ? -13.851 5.528 15.688 1.00 88.00 109 CYS A C 1
ATOM 793 O O . CYS A 1 109 ? -14.707 5.692 14.818 1.00 88.00 109 CYS A O 1
ATOM 795 N N . CYS A 1 110 ? -14.168 5.397 16.976 1.00 89.00 110 CYS A N 1
ATOM 796 C CA . CYS A 1 110 ? -15.523 5.470 17.513 1.00 89.00 110 CYS A CA 1
ATOM 797 C C . CYS A 1 110 ? -15.661 6.643 18.479 1.00 89.00 110 CYS A C 1
ATOM 799 O O . CYS A 1 110 ? -14.896 6.775 19.430 1.00 89.00 110 CYS A O 1
ATOM 801 N N . LYS A 1 111 ? -16.656 7.499 18.240 1.00 86.38 111 LYS A N 1
ATOM 802 C CA . LYS A 1 111 ? -16.893 8.682 19.067 1.00 86.38 111 LYS A CA 1
ATOM 803 C C . LYS A 1 111 ? -17.757 8.339 20.281 1.00 86.38 111 LYS A C 1
ATOM 805 O O . LYS A 1 111 ? -18.844 7.781 20.129 1.00 86.38 111 LYS A O 1
ATOM 810 N N . LEU A 1 112 ? -17.280 8.703 21.466 1.00 81.94 112 LEU A N 1
ATOM 811 C CA . LEU A 1 112 ? -17.997 8.581 22.732 1.00 81.94 112 LEU A CA 1
ATOM 812 C C . LEU A 1 112 ? -19.025 9.719 22.871 1.00 81.94 112 LEU A C 1
ATOM 814 O O . LEU A 1 112 ? -18.903 10.787 22.267 1.00 81.94 112 LEU A O 1
ATOM 818 N N . SER A 1 113 ? -20.042 9.521 23.709 1.00 79.31 113 SER A N 1
ATOM 819 C CA . SER A 1 113 ? -21.069 10.537 24.006 1.00 79.31 113 SER A CA 1
ATOM 820 C C . SER A 1 113 ? -20.521 11.743 24.764 1.00 79.31 113 SER A C 1
ATOM 822 O O . SER A 1 113 ? -21.101 12.824 24.683 1.00 79.31 113 SER A O 1
ATOM 824 N N . THR A 1 114 ? -19.388 11.576 25.452 1.00 79.44 114 THR A N 1
ATOM 825 C CA . THR A 1 114 ? -18.631 12.663 26.089 1.00 79.44 114 THR A CA 1
ATOM 826 C C . THR A 1 114 ? -17.976 13.595 25.069 1.00 79.44 114 THR A C 1
ATOM 828 O O . THR A 1 114 ? -17.640 14.725 25.409 1.00 79.44 114 THR A O 1
ATOM 831 N N . GLY A 1 115 ? -17.849 13.154 23.812 1.00 76.31 115 GLY A N 1
ATOM 832 C CA . GLY A 1 115 ? -17.165 13.869 22.737 1.00 76.31 115 GLY A CA 1
ATOM 833 C C . GLY A 1 115 ? -15.763 13.339 22.437 1.00 76.31 115 GLY A C 1
ATOM 834 O O . GLY A 1 115 ? -15.242 13.666 21.371 1.00 76.31 115 GLY A O 1
ATOM 835 N N . ASP A 1 116 ? -15.211 12.502 23.319 1.00 82.62 116 ASP A N 1
ATOM 836 C CA . ASP A 1 116 ? -13.899 11.860 23.176 1.00 82.62 116 ASP A CA 1
ATOM 837 C C . ASP A 1 116 ? -13.924 10.700 22.160 1.00 82.62 116 ASP A C 1
ATOM 839 O O . ASP A 1 116 ? -14.988 10.279 21.695 1.00 82.62 116 ASP A O 1
ATOM 843 N N . TRP A 1 117 ? -12.753 10.146 21.834 1.00 86.62 117 TRP A N 1
ATOM 844 C CA . TRP A 1 117 ? -12.602 9.024 20.901 1.00 86.62 117 TRP A CA 1
ATOM 845 C C . TRP A 1 117 ? -12.122 7.740 21.575 1.00 86.62 117 TRP A C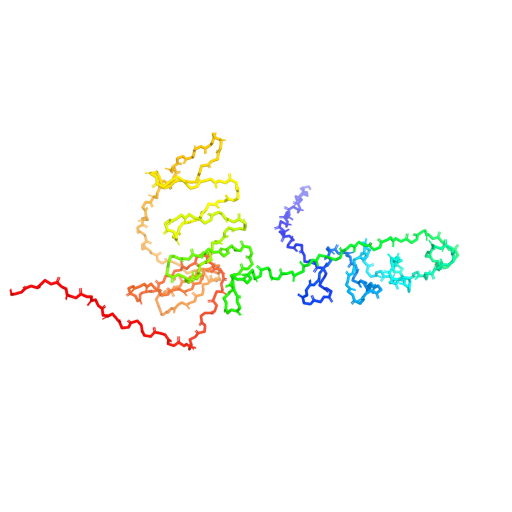 1
ATOM 847 O O . TRP A 1 117 ? -11.329 7.760 22.514 1.00 86.62 117 TRP A O 1
ATOM 857 N N . ALA A 1 118 ? -12.567 6.612 21.030 1.00 85.56 118 ALA A N 1
ATOM 858 C CA . ALA A 1 118 ? -12.114 5.271 21.366 1.00 85.56 118 ALA A CA 1
ATOM 859 C C . ALA A 1 118 ? -11.801 4.477 20.089 1.00 85.56 118 ALA A C 1
ATOM 861 O O . ALA A 1 118 ? -12.423 4.679 19.045 1.00 85.56 118 ALA A O 1
ATOM 862 N N . CYS A 1 119 ? -10.858 3.541 20.179 1.00 88.81 119 CYS A N 1
ATOM 863 C CA . CYS A 1 119 ? -10.445 2.718 19.046 1.00 88.81 119 CYS A CA 1
ATOM 864 C C . CYS A 1 119 ? -11.141 1.359 19.066 1.00 88.81 119 CYS A C 1
ATOM 866 O O . CYS A 1 119 ? -10.910 0.541 19.956 1.00 88.81 119 CYS A O 1
ATOM 868 N N . CYS A 1 120 ? -11.961 1.095 18.051 1.00 88.56 120 CYS A N 1
ATOM 869 C CA . CYS A 1 120 ? -12.471 -0.238 17.769 1.00 88.56 120 CYS A CA 1
ATOM 870 C C . CYS A 1 120 ? -11.376 -1.061 17.074 1.00 88.56 120 CYS A C 1
ATOM 872 O O . CYS A 1 120 ? -10.917 -0.647 16.016 1.00 88.56 120 CYS A O 1
ATOM 874 N N . PRO A 1 121 ? -10.991 -2.246 17.572 1.00 85.50 121 PRO A N 1
ATOM 875 C CA . PRO A 1 121 ? -9.898 -3.042 16.997 1.00 85.50 121 PRO A CA 1
ATOM 876 C C . PRO A 1 121 ? -10.239 -3.705 15.650 1.00 85.50 121 PRO A C 1
ATOM 878 O O . PRO A 1 121 ? -9.431 -4.455 15.109 1.00 85.50 121 PRO A O 1
ATOM 881 N N . LEU A 1 122 ? -11.460 -3.512 15.143 1.00 78.94 122 LEU A N 1
ATOM 882 C CA . LEU A 1 122 ? -11.901 -4.056 13.865 1.00 78.94 122 LEU A CA 1
ATOM 883 C C . LEU A 1 122 ? -11.703 -3.008 12.763 1.00 78.94 122 LEU A C 1
ATOM 885 O O . LEU A 1 122 ? -12.134 -1.863 12.946 1.00 78.94 122 LEU A O 1
ATOM 889 N N . PRO A 1 123 ? -11.155 -3.389 11.598 1.00 79.06 123 PRO A N 1
ATOM 890 C CA . PRO A 1 123 ? -11.060 -2.483 10.464 1.00 79.06 123 PRO A CA 1
ATOM 891 C C . PRO A 1 123 ? -12.459 -2.242 9.893 1.00 79.06 123 PRO A C 1
ATOM 893 O O . PRO A 1 123 ? -13.227 -3.186 9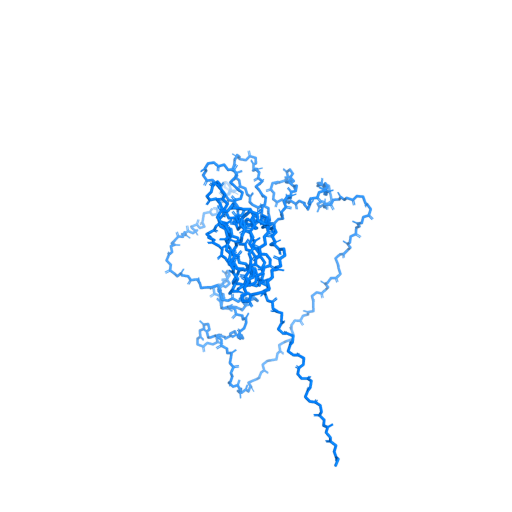.681 1.00 79.06 123 PRO A O 1
ATOM 896 N N . HIS A 1 124 ? -12.795 -0.973 9.658 1.00 78.81 124 HIS A N 1
ATOM 897 C CA . HIS A 1 124 ? -14.125 -0.537 9.219 1.00 78.81 124 HIS A CA 1
ATOM 898 C C . HIS A 1 124 ? -15.271 -1.063 10.109 1.00 78.81 124 HIS A C 1
ATOM 900 O O . HIS A 1 124 ? -16.334 -1.467 9.621 1.00 78.81 124 HIS A O 1
ATOM 906 N N . GLY A 1 125 ? -15.034 -1.098 11.422 1.00 84.31 125 GLY A N 1
ATOM 907 C CA . GLY A 1 125 ? -16.007 -1.511 12.424 1.00 84.31 125 GLY A CA 1
ATOM 908 C C . GLY A 1 125 ? -17.184 -0.539 12.537 1.00 84.31 125 GLY A C 1
ATOM 909 O O . GLY A 1 125 ? -17.055 0.666 12.336 1.00 84.31 125 GLY A O 1
ATOM 910 N N . VAL A 1 126 ? -18.357 -1.066 12.873 1.00 89.88 126 VAL A N 1
ATOM 911 C CA . VAL A 1 126 ? -19.566 -0.287 13.157 1.00 89.88 126 VAL A CA 1
ATOM 912 C C . VAL A 1 126 ? -19.592 0.035 14.648 1.00 89.88 126 VAL A C 1
ATOM 914 O O . VAL A 1 126 ? -19.688 -0.876 15.468 1.00 89.88 126 VAL A O 1
ATOM 917 N N . CYS A 1 127 ? -19.514 1.314 15.004 1.00 90.12 127 CYS A N 1
ATOM 918 C CA . CYS A 1 127 ? -19.578 1.761 16.396 1.00 90.12 127 CYS A CA 1
ATOM 919 C C . CYS A 1 127 ? -21.003 1.608 16.944 1.00 90.12 127 CYS A C 1
ATOM 921 O O . CYS A 1 127 ? -21.954 2.149 16.369 1.00 90.12 127 CYS A O 1
ATOM 923 N N . CYS A 1 128 ? -21.158 0.870 18.043 1.00 88.12 128 CYS A N 1
ATOM 924 C CA . CYS A 1 128 ? -22.447 0.709 18.701 1.00 88.12 128 CYS A CA 1
ATOM 925 C C . CYS A 1 128 ? -22.764 1.919 19.592 1.00 88.12 128 CYS A C 1
ATOM 927 O O . CYS A 1 128 ? -21.886 2.666 20.020 1.00 88.12 128 CYS A O 1
ATOM 929 N N . ASN A 1 129 ? -24.050 2.129 19.876 1.00 83.88 129 ASN A N 1
ATOM 930 C CA . ASN A 1 129 ? -24.514 3.304 20.619 1.00 83.88 129 ASN A CA 1
ATOM 931 C C . ASN A 1 129 ? -24.206 3.248 22.131 1.00 83.88 129 ASN A C 1
ATOM 933 O O . ASN A 1 129 ? -24.326 4.261 22.820 1.00 83.88 129 ASN A O 1
ATOM 937 N N . ASP A 1 130 ? -23.825 2.077 22.650 1.00 77.56 130 ASP A N 1
ATOM 938 C CA . ASP A 1 130 ? -23.303 1.927 24.016 1.00 77.56 130 ASP A CA 1
ATOM 939 C C . ASP A 1 130 ? -21.872 2.440 24.172 1.00 77.56 130 ASP A C 1
ATOM 941 O O . ASP A 1 130 ? -21.426 2.582 25.302 1.00 77.56 130 ASP A O 1
ATOM 945 N N . GLN A 1 131 ? -21.183 2.752 23.067 1.00 70.56 131 GLN A N 1
ATOM 946 C CA . GLN A 1 131 ? -19.858 3.379 23.030 1.00 70.56 131 GLN A CA 1
ATOM 947 C C . GLN A 1 131 ? -18.711 2.513 23.573 1.00 70.56 131 GLN A C 1
ATOM 949 O O . GLN A 1 131 ? -17.552 2.906 23.481 1.00 70.56 131 GLN A O 1
ATOM 954 N N . GLU A 1 132 ? -19.018 1.322 24.079 1.00 74.12 132 GLU A N 1
ATOM 955 C CA . GLU A 1 132 ? -18.043 0.324 24.525 1.00 74.12 132 GLU A CA 1
ATOM 956 C C . GLU A 1 132 ? -17.855 -0.786 23.488 1.00 74.12 132 GLU A C 1
ATOM 958 O O . GLU A 1 132 ? -16.784 -1.390 23.406 1.00 74.12 132 GLU A O 1
ATOM 963 N N . HIS A 1 133 ? -18.880 -1.049 22.672 1.00 85.56 133 HIS A N 1
ATOM 964 C CA . HIS A 1 133 ? -18.869 -2.150 21.723 1.00 85.56 133 HIS A CA 1
ATOM 965 C C . HIS A 1 133 ? -18.817 -1.658 20.280 1.00 85.56 133 HIS A C 1
ATOM 967 O O . HIS A 1 133 ? -19.327 -0.599 19.902 1.00 85.56 133 HIS A O 1
ATOM 973 N N . CYS A 1 134 ? -18.206 -2.480 19.437 1.00 90.75 134 CYS A N 1
ATOM 974 C CA . CYS A 1 134 ? -18.223 -2.291 18.002 1.00 90.75 134 CYS A CA 1
ATOM 975 C C . CYS A 1 134 ? -18.423 -3.624 17.290 1.00 90.75 134 CYS A C 1
ATOM 977 O O . CYS A 1 134 ? -18.031 -4.687 17.777 1.00 90.75 134 CYS A O 1
ATOM 979 N N . CYS A 1 135 ? -19.046 -3.554 16.121 1.00 90.44 135 CYS A N 1
ATOM 980 C CA . CYS A 1 135 ? -19.357 -4.711 15.304 1.00 90.44 135 CYS A CA 1
ATOM 981 C C . CYS A 1 135 ? -18.481 -4.773 14.051 1.00 90.44 135 CYS A C 1
ATOM 983 O O . CYS A 1 135 ? -18.055 -3.736 13.545 1.00 90.44 135 CYS A O 1
ATOM 985 N N . PRO A 1 136 ? -18.228 -5.972 13.499 1.00 88.50 136 PRO A N 1
ATOM 986 C CA . PRO A 1 136 ? -17.532 -6.092 12.226 1.00 88.50 136 PRO A CA 1
ATOM 987 C C . PRO A 1 136 ? -18.290 -5.388 11.100 1.00 88.50 136 PRO A C 1
ATOM 989 O O . PRO A 1 136 ? -19.516 -5.246 11.146 1.00 88.50 136 PRO A O 1
ATOM 992 N N . GLN A 1 137 ? -17.571 -5.012 10.046 1.00 84.44 137 GLN A N 1
ATOM 993 C CA . GLN A 1 137 ? -18.169 -4.386 8.872 1.00 84.44 137 GLN A CA 1
ATOM 994 C C . GLN A 1 137 ? -19.375 -5.195 8.345 1.00 84.44 137 GLN A C 1
ATOM 996 O O . GLN A 1 137 ? -19.308 -6.406 8.097 1.00 84.44 137 GLN A O 1
ATOM 1001 N N . GLY A 1 138 ? -20.503 -4.506 8.163 1.00 81.00 138 GLY A N 1
ATOM 1002 C CA . GLY A 1 138 ? -21.754 -5.084 7.662 1.00 81.00 138 GLY A CA 1
ATOM 1003 C C . GLY A 1 138 ? -22.636 -5.750 8.722 1.00 81.00 138 GLY A C 1
ATOM 1004 O O . GLY A 1 138 ? -23.704 -6.246 8.365 1.00 81.00 138 GLY A O 1
ATOM 1005 N N . TYR A 1 139 ? -22.223 -5.773 9.991 1.00 83.69 139 TYR A N 1
ATOM 1006 C CA . TYR A 1 139 ? -23.064 -6.191 11.112 1.00 83.69 139 TYR A CA 1
ATOM 1007 C C . TYR A 1 139 ? -23.731 -4.983 11.778 1.00 83.69 139 TYR A C 1
ATOM 1009 O O . TYR A 1 139 ? -23.158 -3.899 11.839 1.00 83.69 139 TYR A O 1
ATOM 1017 N N . GLN A 1 140 ? -24.946 -5.182 12.284 1.00 87.00 140 GLN A N 1
ATOM 1018 C CA . GLN A 1 140 ? -25.697 -4.190 13.046 1.00 87.00 140 GLN A CA 1
ATOM 1019 C C . GLN A 1 140 ? -25.695 -4.548 14.528 1.00 87.00 140 GLN A C 1
ATOM 1021 O O . GLN A 1 140 ? -25.865 -5.711 14.892 1.00 87.00 140 GLN A O 1
ATOM 1026 N N . CYS A 1 141 ? -25.533 -3.540 15.378 1.00 89.00 141 CYS A N 1
ATOM 1027 C CA . CYS A 1 141 ? -25.589 -3.721 16.820 1.00 89.00 141 CYS A CA 1
ATOM 1028 C C . CYS A 1 141 ? -27.036 -3.974 17.262 1.00 89.00 141 CYS A C 1
ATOM 1030 O O . CYS A 1 141 ? -27.903 -3.111 17.105 1.00 89.00 141 CYS A O 1
ATOM 1032 N N . ASN A 1 142 ? -27.295 -5.139 17.846 1.00 87.62 142 ASN A N 1
ATOM 1033 C CA . ASN A 1 142 ? -28.515 -5.416 18.585 1.00 87.62 142 ASN A CA 1
ATOM 1034 C C . ASN A 1 142 ? -28.269 -5.138 20.072 1.00 87.62 142 ASN A C 1
ATOM 1036 O O . ASN A 1 142 ? -27.643 -5.926 20.779 1.00 87.62 142 ASN A O 1
ATOM 1040 N N . MET A 1 143 ? -28.791 -4.007 20.545 1.00 82.31 143 MET A N 1
ATOM 1041 C CA . MET A 1 143 ? -28.615 -3.549 21.927 1.00 82.31 143 MET A CA 1
ATOM 1042 C C . MET A 1 143 ? -29.414 -4.368 22.954 1.00 82.31 143 MET A C 1
ATOM 1044 O O . MET A 1 143 ? -29.127 -4.284 24.142 1.00 82.31 143 MET A O 1
ATOM 1048 N N . GLN A 1 144 ? -30.430 -5.133 22.531 1.00 82.50 144 GLN A N 1
ATOM 1049 C CA . GLN A 1 144 ? -31.270 -5.920 23.448 1.00 82.50 144 GLN A CA 1
ATOM 1050 C C . GLN A 1 144 ? -30.603 -7.237 23.848 1.00 82.50 144 GLN A C 1
ATOM 1052 O O . GLN A 1 144 ? -30.792 -7.721 24.961 1.00 82.50 144 GLN A O 1
ATOM 1057 N N . THR A 1 145 ? -29.836 -7.817 22.930 1.00 79.06 145 THR A N 1
ATOM 1058 C CA . THR A 1 145 ? -29.131 -9.092 23.109 1.00 79.06 145 THR A CA 1
ATOM 1059 C C . THR A 1 145 ? -27.618 -8.920 23.190 1.00 79.06 145 THR A C 1
ATOM 1061 O O . THR A 1 145 ? -26.916 -9.909 23.386 1.00 79.06 145 THR A O 1
ATOM 1064 N N . SER A 1 146 ? -27.119 -7.687 23.045 1.00 75.50 146 SER A N 1
ATOM 1065 C CA . SER A 1 146 ? -25.691 -7.354 22.984 1.00 75.50 146 SER A CA 1
ATOM 1066 C C . SER A 1 146 ? -24.958 -8.168 21.910 1.00 75.50 146 SER A C 1
ATOM 1068 O O . SER A 1 146 ? -23.888 -8.727 22.147 1.00 75.50 146 SER A O 1
ATOM 1070 N N . THR A 1 147 ? -25.559 -8.273 20.720 1.00 79.94 147 THR A N 1
ATOM 1071 C CA . THR A 1 147 ? -25.033 -9.067 19.598 1.00 79.94 147 THR A CA 1
ATOM 1072 C C . THR A 1 147 ? -24.815 -8.225 18.352 1.00 79.94 147 THR A C 1
ATOM 1074 O O . THR A 1 147 ? -25.565 -7.301 18.055 1.00 79.94 147 THR A O 1
ATOM 1077 N N . CYS A 1 148 ? -23.799 -8.589 17.576 1.00 87.06 148 CYS A N 1
ATOM 1078 C CA . CYS A 1 148 ? -23.621 -8.100 16.217 1.00 87.06 148 CYS A CA 1
ATOM 1079 C C . CYS A 1 148 ? -24.391 -9.014 15.269 1.00 87.06 148 CYS A C 1
ATOM 1081 O O . CYS A 1 148 ? -24.081 -10.200 15.157 1.00 87.06 148 CYS A O 1
ATOM 1083 N N . GLU A 1 149 ? -25.378 -8.473 14.563 1.00 86.38 149 GLU A N 1
ATOM 1084 C CA . GLU A 1 149 ? -26.265 -9.253 13.708 1.00 86.38 149 GLU A CA 1
ATOM 1085 C C . GLU A 1 149 ? -26.120 -8.870 12.242 1.00 86.38 149 GLU A C 1
ATOM 1087 O O . GLU A 1 149 ? -26.134 -7.704 11.850 1.00 86.38 149 GLU A O 1
ATOM 1092 N N . ARG A 1 150 ? -26.004 -9.896 11.408 1.00 74.75 150 ARG A N 1
ATOM 1093 C CA . ARG A 1 150 ? -26.019 -9.796 9.955 1.00 74.75 150 ARG A CA 1
ATOM 1094 C C . ARG A 1 150 ? -26.684 -11.059 9.442 1.00 74.75 150 ARG A C 1
ATOM 1096 O O . ARG A 1 150 ? -26.387 -12.139 9.940 1.00 74.75 150 ARG A O 1
ATOM 1103 N N . GLN A 1 151 ? -27.619 -10.893 8.511 1.00 57.44 151 GLN A N 1
ATOM 1104 C CA . GLN A 1 151 ? -28.478 -11.924 7.914 1.00 57.44 151 GLN A CA 1
ATOM 1105 C C . GLN A 1 151 ? -28.050 -13.389 8.199 1.00 57.44 151 GLN A C 1
ATOM 1107 O O . GLN A 1 151 ? -27.185 -13.943 7.529 1.00 57.44 151 GLN A O 1
ATOM 1112 N N . SER A 1 152 ? -28.726 -13.992 9.187 1.00 53.78 152 SER A N 1
ATOM 1113 C CA . SER A 1 152 ? -28.829 -15.431 9.501 1.00 53.78 152 SER A CA 1
ATOM 1114 C C . SER A 1 152 ? -27.560 -16.245 9.809 1.00 53.78 152 SER A C 1
ATOM 1116 O O . SER A 1 152 ? -27.473 -17.386 9.363 1.00 53.78 152 SER A O 1
ATOM 1118 N N . LEU A 1 153 ? -26.632 -15.763 10.647 1.00 45.44 153 LEU A N 1
ATOM 1119 C CA . LEU A 1 153 ? -25.689 -16.652 11.357 1.00 45.44 153 LEU A CA 1
ATOM 1120 C C . LEU A 1 153 ? -25.517 -16.237 12.830 1.00 45.44 153 LEU A C 1
ATOM 1122 O O . LEU A 1 153 ? -25.045 -15.144 13.125 1.00 45.44 153 LEU A O 1
ATOM 1126 N N . VAL A 1 154 ? -25.893 -17.139 13.745 1.00 46.56 154 VAL A N 1
ATOM 1127 C CA . VAL A 1 154 ? -25.783 -17.019 15.211 1.00 46.56 154 VAL A CA 1
ATOM 1128 C C . VAL A 1 154 ? -24.861 -18.141 15.703 1.00 46.56 154 VAL A C 1
ATOM 1130 O O . VAL A 1 154 ? -25.138 -19.305 15.416 1.00 46.56 154 VAL A O 1
ATOM 1133 N N . PHE A 1 155 ? -23.790 -17.834 16.445 1.00 52.94 155 PHE A N 1
ATOM 1134 C CA . PHE A 1 155 ? -22.898 -18.848 17.035 1.00 52.94 155 PHE A CA 1
ATOM 1135 C C . PHE A 1 155 ? -23.001 -18.881 18.576 1.00 52.94 155 PHE A C 1
ATOM 1137 O O . PHE A 1 155 ? -22.842 -17.837 19.210 1.00 52.94 155 PHE A O 1
ATOM 1144 N N . PRO A 1 156 ? -23.236 -20.055 19.202 1.00 54.38 156 PRO A N 1
ATOM 1145 C CA . PRO A 1 156 ? -23.209 -20.228 20.661 1.00 54.38 156 PRO A CA 1
ATOM 1146 C C . PRO A 1 156 ? -21.792 -20.389 21.246 1.00 54.38 156 PRO A C 1
ATOM 1148 O O . PRO A 1 156 ? -20.892 -20.932 20.608 1.00 54.38 156 PRO A O 1
ATOM 1151 N N . TRP A 1 157 ? -21.623 -19.999 22.513 1.00 48.69 157 TRP A N 1
ATOM 1152 C CA . TRP A 1 157 ? -20.380 -20.095 23.286 1.00 48.69 157 TRP A CA 1
ATOM 1153 C C . TRP A 1 157 ? -20.104 -21.549 23.720 1.00 48.69 157 TRP A C 1
ATOM 1155 O O . TRP A 1 157 ? -20.653 -22.011 24.719 1.00 48.69 157 TRP A O 1
ATOM 1165 N N . VAL A 1 158 ? -19.246 -22.286 23.002 1.00 62.03 158 VAL A N 1
ATOM 1166 C CA . VAL A 1 158 ? -18.835 -23.659 23.377 1.00 62.03 158 VAL A CA 1
ATOM 1167 C C . VAL A 1 158 ? -17.322 -23.759 23.570 1.00 62.03 158 VAL A C 1
ATOM 1169 O O . VAL A 1 158 ? -16.645 -24.511 22.881 1.00 62.03 158 VAL A O 1
ATOM 1172 N N . PHE A 1 159 ? -16.780 -23.042 24.555 1.00 53.06 159 PHE A N 1
ATOM 1173 C CA . PHE A 1 159 ? -15.486 -23.411 25.137 1.00 53.06 159 PHE A CA 1
ATOM 1174 C C . PHE A 1 159 ? -15.584 -23.381 26.664 1.00 53.06 159 PHE A C 1
ATOM 1176 O O . PHE A 1 159 ? -15.427 -22.350 27.314 1.00 53.06 159 PHE A O 1
ATOM 1183 N N . GLN A 1 160 ? -15.904 -24.542 27.243 1.00 48.84 160 GLN A N 1
ATOM 1184 C CA . GLN A 1 160 ? -15.818 -24.770 28.684 1.00 48.84 160 GLN A CA 1
ATOM 1185 C C . GLN A 1 160 ? -14.341 -24.855 29.089 1.00 48.84 160 GLN A C 1
ATOM 1187 O O . GLN A 1 160 ? -13.589 -25.694 28.601 1.00 48.84 160 GLN A O 1
ATOM 1192 N N . LYS A 1 161 ? -13.935 -23.970 29.998 1.00 35.81 161 LYS A N 1
ATOM 1193 C CA . LYS A 1 161 ? -12.631 -23.953 30.668 1.00 35.81 161 LYS A CA 1
ATOM 1194 C C . LYS A 1 161 ? -12.480 -25.175 31.585 1.00 35.81 161 LYS A C 1
ATOM 1196 O O . LYS A 1 161 ? -13.249 -25.334 32.531 1.00 35.81 161 LYS A O 1
ATOM 1201 N N . ALA A 1 162 ? -11.500 -26.032 31.305 1.00 48.56 162 ALA A N 1
ATOM 1202 C CA . ALA A 1 162 ? -11.106 -27.117 32.202 1.00 48.56 162 ALA A CA 1
ATOM 1203 C C . ALA A 1 162 ? -10.333 -26.557 33.419 1.00 48.56 162 ALA A C 1
ATOM 1205 O O . ALA A 1 162 ? -9.603 -25.574 33.267 1.00 48.56 162 ALA A O 1
ATOM 1206 N N . PRO A 1 163 ? -10.467 -27.148 34.621 1.00 44.84 163 PRO A N 1
ATOM 1207 C CA . PRO A 1 163 ? -9.717 -26.715 35.794 1.00 44.84 163 PRO A CA 1
ATOM 1208 C C . PRO A 1 163 ? -8.252 -27.171 35.708 1.00 44.84 163 PRO A C 1
ATOM 1210 O O . PRO A 1 163 ? -7.961 -28.308 35.336 1.00 44.84 163 PRO A O 1
ATOM 1213 N N . LEU A 1 164 ? -7.330 -26.284 36.090 1.00 38.06 164 LEU A N 1
ATOM 1214 C CA . LEU A 1 164 ? -5.915 -26.605 36.278 1.00 38.06 164 LEU A CA 1
ATOM 1215 C C . LEU A 1 164 ? -5.754 -27.526 37.492 1.00 38.06 164 LEU A C 1
ATOM 1217 O O . LEU A 1 164 ? -6.100 -27.168 38.618 1.00 38.06 164 LEU A O 1
ATOM 1221 N N . TYR A 1 165 ? -5.210 -28.714 37.252 1.00 38.16 165 TYR A N 1
ATOM 1222 C CA . TYR A 1 165 ? -4.699 -29.601 38.285 1.00 38.16 165 TYR A CA 1
ATOM 1223 C C . TYR A 1 165 ? -3.368 -29.050 38.811 1.00 38.16 165 TYR A C 1
ATOM 1225 O O . TYR A 1 165 ? -2.477 -28.679 38.049 1.00 38.16 165 TYR A O 1
ATOM 1233 N N . SER A 1 166 ? -3.235 -29.008 40.135 1.00 49.25 166 SER A N 1
ATOM 1234 C CA . SER A 1 166 ? -1.961 -28.786 40.814 1.00 49.25 166 SER A CA 1
ATOM 1235 C C . SER A 1 166 ? -1.121 -30.053 40.709 1.00 49.25 166 SER A C 1
ATOM 1237 O O . SER A 1 166 ? -1.538 -31.100 41.202 1.00 49.25 166 SER A O 1
ATOM 1239 N N . LEU A 1 167 ? 0.062 -29.958 40.105 1.00 42.03 167 LEU A N 1
ATOM 1240 C CA . LEU A 1 167 ? 1.148 -30.892 40.378 1.00 42.03 167 LEU A CA 1
ATOM 1241 C C . LEU A 1 167 ? 2.439 -30.109 40.594 1.00 42.03 167 LEU A C 1
ATOM 1243 O O . LEU A 1 167 ? 3.174 -29.762 39.675 1.00 42.03 167 LEU A O 1
ATOM 1247 N N . SER A 1 168 ? 2.701 -29.864 41.872 1.00 45.94 168 SER A N 1
ATOM 1248 C CA . SER A 1 168 ? 4.044 -29.850 42.431 1.00 45.94 168 SER A CA 1
ATOM 1249 C C . SER A 1 168 ? 4.838 -31.077 41.965 1.00 45.94 168 SER A C 1
ATOM 1251 O O . SER A 1 168 ? 4.408 -32.198 42.229 1.00 45.94 168 SER A O 1
ATOM 1253 N N . ALA A 1 169 ? 5.997 -30.872 41.343 1.00 40.19 169 ALA A N 1
ATOM 1254 C CA . ALA A 1 169 ? 7.263 -31.544 41.660 1.00 40.19 169 ALA A CA 1
ATOM 1255 C C . ALA A 1 169 ? 8.296 -31.248 40.565 1.00 40.19 169 ALA A C 1
ATOM 1257 O O . ALA A 1 169 ? 8.035 -31.374 39.374 1.00 40.19 169 ALA A O 1
ATOM 1258 N N . ALA A 1 170 ? 9.477 -30.846 41.016 1.00 43.88 170 ALA A N 1
ATOM 1259 C CA . ALA A 1 170 ? 10.639 -30.479 40.229 1.00 43.88 170 ALA A CA 1
ATOM 1260 C C . ALA A 1 170 ? 11.144 -31.578 39.275 1.00 43.88 170 ALA A C 1
ATOM 1262 O O . ALA A 1 170 ? 11.203 -32.748 39.651 1.00 43.88 170 ALA A O 1
ATOM 1263 N N . SER A 1 171 ? 11.681 -31.172 38.119 1.00 42.19 171 SER A N 1
ATOM 1264 C CA . SER A 1 171 ? 12.976 -31.677 37.637 1.00 42.19 171 SER A CA 1
ATOM 1265 C C . SER A 1 171 ? 13.585 -30.748 36.570 1.00 42.19 171 SER A C 1
ATOM 1267 O O . SER A 1 171 ? 12.824 -30.103 35.848 1.00 42.19 171 SER A O 1
ATOM 1269 N N . PRO A 1 172 ? 14.924 -30.632 36.486 1.00 55.94 172 PRO A N 1
ATOM 1270 C CA . PRO A 1 172 ? 15.612 -29.595 35.733 1.00 55.94 172 PRO A CA 1
ATOM 1271 C C . PRO A 1 172 ? 15.985 -30.089 34.333 1.00 55.94 172 PRO A C 1
ATOM 1273 O O . PRO A 1 172 ? 16.743 -31.047 34.198 1.00 55.94 172 PRO A O 1
ATOM 1276 N N . ASP A 1 173 ? 15.536 -29.393 33.293 1.00 38.88 173 ASP A N 1
ATOM 1277 C CA . ASP A 1 173 ? 16.301 -29.367 32.051 1.00 38.88 173 ASP A CA 1
ATOM 1278 C C . ASP A 1 173 ? 16.251 -27.973 31.434 1.00 38.88 173 ASP A C 1
ATOM 1280 O O . ASP A 1 173 ? 15.202 -27.354 31.251 1.00 38.88 173 ASP A O 1
ATOM 1284 N N . SER A 1 174 ? 17.449 -27.457 31.217 1.00 51.16 174 SER A N 1
ATOM 1285 C CA . SER A 1 174 ? 17.740 -26.083 30.874 1.00 51.16 174 SER A CA 1
ATOM 1286 C C . SER A 1 174 ? 17.774 -25.949 29.367 1.00 51.16 174 SER A C 1
ATOM 1288 O O . SER A 1 174 ? 18.723 -26.404 28.721 1.00 51.16 174 SER A O 1
ATOM 1290 N N . ARG A 1 175 ? 16.788 -25.229 28.838 1.00 49.50 175 ARG A N 1
ATOM 1291 C CA . ARG A 1 175 ? 16.931 -24.293 27.719 1.00 49.50 175 ARG A CA 1
ATOM 1292 C C . ARG A 1 175 ? 15.578 -23.629 27.517 1.00 49.50 175 ARG A C 1
ATOM 1294 O O . ARG A 1 175 ? 14.715 -24.207 26.869 1.00 49.50 175 ARG A O 1
ATOM 1301 N N . GLY A 1 176 ? 15.426 -22.450 28.120 1.00 54.53 176 GLY A N 1
ATOM 1302 C CA . GLY A 1 176 ? 14.431 -21.512 27.634 1.00 54.53 176 GLY A CA 1
ATOM 1303 C C . GLY A 1 176 ? 13.359 -21.013 28.588 1.00 54.53 176 GLY A C 1
ATOM 1304 O O . GLY A 1 176 ? 12.173 -21.124 28.278 1.00 54.53 176 GLY A O 1
ATOM 1305 N N . ASN A 1 177 ? 13.761 -20.495 29.751 1.00 58.66 177 ASN A N 1
ATOM 1306 C CA . ASN A 1 177 ? 12.833 -19.775 30.610 1.00 58.66 177 ASN A CA 1
ATOM 1307 C C . ASN A 1 177 ? 13.332 -18.349 30.870 1.00 58.66 177 ASN A C 1
ATOM 1309 O O . ASN A 1 177 ? 14.403 -18.161 31.456 1.00 58.66 177 ASN A O 1
ATOM 1313 N N . ASP A 1 178 ? 12.521 -17.361 30.497 1.00 65.88 178 ASP A N 1
ATOM 1314 C CA . ASP A 1 178 ? 12.693 -15.963 30.879 1.00 65.88 178 ASP A CA 1
ATOM 1315 C C . ASP A 1 178 ? 12.367 -15.824 32.379 1.00 65.88 178 ASP A C 1
ATOM 1317 O O . ASP A 1 178 ? 11.259 -16.127 32.837 1.00 65.88 178 ASP A O 1
ATOM 1321 N N . LYS A 1 179 ? 13.364 -15.425 33.180 1.00 74.38 179 LYS A N 1
ATOM 1322 C CA . LYS A 1 179 ? 13.225 -15.256 34.637 1.00 74.38 179 LYS A CA 1
ATOM 1323 C C . LYS A 1 179 ? 12.446 -13.975 34.946 1.00 74.38 179 LYS A C 1
ATOM 1325 O O . LYS A 1 179 ? 12.888 -12.890 34.576 1.00 74.38 179 LYS A O 1
ATOM 1330 N N . CYS A 1 180 ? 11.343 -14.099 35.682 1.00 68.94 180 CYS A N 1
ATOM 1331 C CA . CYS A 1 180 ? 10.539 -12.964 36.139 1.00 68.94 180 CYS A CA 1
ATOM 1332 C C . CYS A 1 180 ? 10.996 -12.455 37.515 1.00 68.94 180 CYS A C 1
ATOM 1334 O O . CYS A 1 180 ? 11.114 -11.248 37.717 1.00 68.94 180 CYS A O 1
ATOM 1336 N N . ASP A 1 181 ? 11.286 -13.373 38.447 1.00 72.75 181 ASP A N 1
ATOM 1337 C CA . ASP A 1 181 ? 11.949 -13.116 39.735 1.00 72.75 181 ASP A CA 1
ATOM 1338 C C . ASP A 1 181 ? 12.645 -14.387 40.267 1.00 72.75 181 ASP A C 1
ATOM 1340 O O . ASP A 1 181 ? 12.823 -15.356 39.533 1.00 72.75 181 ASP A O 1
ATOM 1344 N N . ASP A 1 182 ? 13.078 -14.393 41.532 1.00 66.81 182 ASP A N 1
ATOM 1345 C CA . ASP A 1 182 ? 13.781 -15.521 42.164 1.00 66.81 182 ASP A CA 1
ATOM 1346 C C . ASP A 1 182 ? 12.976 -16.831 42.271 1.00 66.81 182 ASP A C 1
ATOM 1348 O O . ASP A 1 182 ? 13.569 -17.879 42.525 1.00 66.81 182 ASP A O 1
ATOM 1352 N N . GLN A 1 183 ? 11.657 -16.801 42.058 1.00 62.91 183 GLN A N 1
ATOM 1353 C CA . GLN A 1 183 ? 10.759 -17.958 42.155 1.00 62.91 183 GLN A CA 1
ATOM 1354 C C . GLN A 1 183 ? 9.860 -18.164 40.918 1.00 62.91 183 GLN A C 1
ATOM 1356 O O . GLN A 1 183 ? 9.314 -19.255 40.754 1.00 62.91 183 GLN A O 1
ATOM 1361 N N . HIS A 1 184 ? 9.727 -17.174 40.030 1.00 70.94 184 HIS A N 1
ATOM 1362 C CA . HIS A 1 184 ? 8.810 -17.192 38.886 1.00 70.94 184 HIS A CA 1
ATOM 1363 C C . HIS A 1 184 ? 9.552 -17.122 37.550 1.00 70.94 184 HIS A C 1
ATOM 1365 O O . HIS A 1 184 ? 10.399 -16.256 37.321 1.00 70.94 184 HIS A O 1
ATOM 1371 N N . TYR A 1 185 ? 9.178 -18.019 36.641 1.00 75.19 185 TYR A N 1
ATOM 1372 C CA . TYR A 1 185 ? 9.807 -18.208 35.338 1.00 75.19 185 TYR A CA 1
ATOM 1373 C C . TYR A 1 185 ? 8.731 -18.443 34.275 1.00 75.19 185 TYR A C 1
ATOM 1375 O O . TYR A 1 185 ? 7.770 -19.169 34.534 1.00 75.19 185 TYR A O 1
ATOM 1383 N N . CYS A 1 186 ? 8.913 -17.868 33.088 1.00 74.00 186 CYS A N 1
ATOM 1384 C CA . CYS A 1 186 ? 8.037 -18.063 31.933 1.00 74.00 186 CYS A CA 1
ATOM 1385 C C . CYS A 1 186 ? 8.791 -18.761 30.803 1.00 74.00 186 CYS A C 1
ATOM 1387 O O . CYS A 1 186 ? 9.995 -18.581 30.678 1.00 74.00 186 CYS A O 1
ATOM 1389 N N . SER A 1 187 ? 8.107 -19.569 29.991 1.00 73.81 187 SER A N 1
ATOM 1390 C CA . SER A 1 187 ? 8.734 -20.256 28.849 1.00 73.81 187 SER A CA 1
ATOM 1391 C C . SER A 1 187 ? 9.152 -19.281 27.740 1.00 73.81 187 SER A C 1
ATOM 1393 O O . SER A 1 187 ? 8.587 -18.200 27.650 1.00 73.81 187 SER A O 1
ATOM 1395 N N . ASP A 1 188 ? 10.058 -19.695 26.846 1.00 63.62 188 ASP A N 1
ATOM 1396 C CA . ASP A 1 188 ? 10.668 -18.935 25.723 1.00 63.62 188 ASP A CA 1
ATOM 1397 C C . ASP A 1 188 ? 9.744 -18.127 24.782 1.00 63.62 188 ASP A C 1
ATOM 1399 O O . ASP A 1 188 ? 10.214 -17.413 23.894 1.00 63.62 188 ASP A O 1
ATOM 1403 N N . GLN A 1 189 ? 8.426 -18.238 24.923 1.00 62.78 189 GLN A N 1
ATOM 1404 C CA . GLN A 1 189 ? 7.433 -17.502 24.129 1.00 62.78 189 GLN A CA 1
ATOM 1405 C C . GLN A 1 189 ? 6.432 -16.740 25.004 1.00 62.78 189 GLN A C 1
ATOM 1407 O O . GLN A 1 189 ? 5.402 -16.276 24.520 1.00 62.78 189 GLN A O 1
ATOM 1412 N N . GLN A 1 190 ? 6.718 -16.625 26.298 1.00 67.06 190 GLN A N 1
ATOM 1413 C CA . GLN A 1 190 ? 5.853 -16.001 27.280 1.00 67.06 190 GLN A CA 1
ATOM 1414 C C . GLN A 1 190 ? 6.581 -14.861 27.983 1.00 67.06 190 GLN A C 1
ATOM 1416 O O . GLN A 1 190 ? 7.701 -15.014 28.456 1.00 67.06 190 GLN A O 1
ATOM 1421 N N . THR A 1 191 ? 5.915 -13.714 28.093 1.00 75.88 191 THR A N 1
ATOM 1422 C CA . THR A 1 191 ? 6.485 -12.535 28.756 1.00 75.88 191 THR A CA 1
ATOM 1423 C C . THR A 1 191 ? 6.052 -12.475 30.218 1.00 75.88 191 THR A C 1
ATOM 1425 O O . THR A 1 191 ? 4.881 -12.692 30.538 1.00 75.88 191 THR A O 1
ATOM 1428 N N . CYS A 1 192 ? 6.984 -12.119 31.100 1.00 77.75 192 CYS A N 1
ATOM 1429 C CA . CYS A 1 192 ? 6.716 -11.849 32.508 1.00 77.75 192 CYS A CA 1
ATOM 1430 C C . CYS A 1 192 ? 5.810 -10.620 32.688 1.00 77.75 192 CYS A C 1
ATOM 1432 O O . CYS A 1 192 ? 6.152 -9.505 32.293 1.00 77.75 192 CYS A O 1
ATOM 1434 N N . CYS A 1 193 ? 4.672 -10.805 33.346 1.00 78.88 193 CYS A N 1
ATOM 1435 C CA . CYS A 1 193 ? 3.679 -9.768 33.603 1.00 78.88 193 CYS A CA 1
ATOM 1436 C C . CYS A 1 193 ? 3.343 -9.709 35.097 1.00 78.88 193 CYS A C 1
ATOM 1438 O O . CYS A 1 193 ? 3.160 -10.743 35.733 1.00 78.88 193 CYS A O 1
ATOM 1440 N N . LYS A 1 194 ? 3.192 -8.504 35.662 1.00 76.31 194 LYS A N 1
ATOM 1441 C CA . LYS A 1 194 ? 2.607 -8.337 37.005 1.00 76.31 194 LYS A CA 1
ATOM 1442 C C . LYS A 1 194 ? 1.084 -8.317 36.933 1.00 76.31 194 LYS A C 1
ATOM 1444 O O . LYS A 1 194 ? 0.526 -7.573 36.124 1.00 76.31 194 LYS A O 1
ATOM 1449 N N . THR A 1 195 ? 0.439 -9.116 37.777 1.00 62.69 195 THR A N 1
ATOM 1450 C CA . THR A 1 195 ? -1.015 -9.126 37.971 1.00 62.69 195 THR A CA 1
ATOM 1451 C C . THR A 1 195 ? -1.460 -7.921 38.808 1.00 62.69 195 THR A C 1
ATOM 1453 O O . THR A 1 195 ? -0.648 -7.285 39.482 1.00 62.69 195 THR A O 1
ATOM 1456 N N . ALA A 1 196 ? -2.765 -7.629 38.820 1.00 59.31 196 ALA A N 1
ATOM 1457 C CA . ALA A 1 196 ? -3.352 -6.585 39.668 1.00 59.31 196 ALA A CA 1
ATOM 1458 C C . ALA A 1 196 ? -3.160 -6.842 41.179 1.00 59.31 196 ALA A C 1
ATOM 1460 O O . ALA A 1 196 ? -3.195 -5.910 41.973 1.00 59.31 196 ALA A O 1
ATOM 1461 N N . ALA A 1 197 ? -2.902 -8.094 41.571 1.00 67.19 197 ALA A N 1
ATOM 1462 C CA . ALA A 1 197 ? -2.568 -8.480 42.941 1.00 67.19 197 ALA A CA 1
ATOM 1463 C C . ALA A 1 197 ? -1.063 -8.345 43.263 1.00 67.19 197 ALA A C 1
ATOM 1465 O O . ALA A 1 197 ? -0.632 -8.698 44.357 1.00 67.19 197 ALA A O 1
ATOM 1466 N N . GLY A 1 198 ? -0.247 -7.870 42.313 1.00 62.78 198 GLY A N 1
ATOM 1467 C CA . GLY A 1 198 ? 1.192 -7.656 42.489 1.00 62.78 198 GLY A CA 1
ATOM 1468 C C . GLY A 1 198 ? 2.068 -8.901 42.313 1.00 62.78 198 GLY A C 1
ATOM 1469 O O . GLY A 1 198 ? 3.283 -8.804 42.476 1.00 62.78 198 GLY A O 1
ATOM 1470 N N . THR A 1 199 ? 1.491 -10.050 41.953 1.00 68.19 199 THR A N 1
ATOM 1471 C CA . THR A 1 199 ? 2.220 -11.308 41.707 1.00 68.19 199 THR A CA 1
ATOM 1472 C C . THR A 1 199 ? 2.662 -11.441 40.248 1.00 68.19 199 THR A C 1
ATOM 1474 O O . THR A 1 199 ? 2.096 -10.802 39.359 1.00 68.19 199 THR A O 1
ATOM 1477 N N . TRP A 1 200 ? 3.674 -12.270 39.981 1.00 73.38 200 TRP A N 1
ATOM 1478 C CA . TRP A 1 200 ? 4.135 -12.554 38.619 1.00 73.38 200 TRP A CA 1
ATOM 1479 C C . TRP A 1 200 ? 3.274 -13.614 37.927 1.00 73.38 200 TRP A C 1
ATOM 1481 O O . TRP A 1 200 ? 2.866 -14.600 38.536 1.00 73.38 200 TRP A O 1
ATOM 1491 N N . GLY A 1 201 ? 3.032 -13.417 36.633 1.00 76.12 201 GLY A N 1
ATOM 1492 C CA . GLY A 1 201 ? 2.373 -14.368 35.744 1.00 76.12 201 GLY A CA 1
ATOM 1493 C C . GLY A 1 201 ? 2.953 -14.312 34.331 1.00 76.12 201 GLY A C 1
ATOM 1494 O O . GLY A 1 201 ? 3.681 -13.382 33.983 1.00 76.12 201 GLY A O 1
ATOM 1495 N N . CYS A 1 202 ? 2.620 -15.312 33.518 1.00 77.75 202 CYS A N 1
ATOM 1496 C CA . CYS A 1 202 ? 3.135 -15.460 32.160 1.00 77.75 202 CYS A CA 1
ATOM 1497 C C . CYS A 1 202 ? 2.068 -15.088 31.130 1.00 77.75 202 CYS A C 1
ATOM 1499 O O . CYS A 1 202 ? 0.987 -15.676 31.100 1.00 77.75 202 CYS A O 1
ATOM 1501 N N . CYS A 1 203 ? 2.370 -14.103 30.287 1.00 77.19 203 CYS A N 1
ATOM 1502 C CA . CYS A 1 203 ? 1.504 -13.669 29.198 1.00 77.19 203 CYS A CA 1
ATOM 1503 C C . CYS A 1 203 ? 1.856 -14.416 27.898 1.00 77.19 203 CYS A C 1
ATOM 1505 O O . CYS A 1 203 ? 3.041 -14.549 27.600 1.00 77.19 203 CYS A O 1
ATOM 1507 N N . PRO A 1 204 ? 0.871 -14.835 27.079 1.00 61.28 204 PRO A N 1
ATOM 1508 C CA . PRO A 1 204 ? 1.097 -15.593 25.840 1.00 61.28 204 PRO A CA 1
ATOM 1509 C C . PRO A 1 204 ? 1.633 -14.752 24.664 1.00 61.28 204 PRO A C 1
ATOM 1511 O O . PRO A 1 204 ? 1.774 -15.273 23.563 1.00 61.28 204 PRO A O 1
ATOM 1514 N N . TYR A 1 205 ? 1.909 -13.462 24.874 1.00 52.97 205 TYR A N 1
ATOM 1515 C CA . TYR A 1 205 ? 2.455 -12.564 23.856 1.00 52.97 205 TYR A CA 1
ATOM 1516 C C . TYR A 1 205 ? 3.975 -12.448 24.002 1.00 52.97 205 TYR A C 1
ATOM 1518 O O . TYR A 1 205 ? 4.496 -12.258 25.106 1.00 52.97 205 TYR A O 1
ATOM 1526 N N . SER A 1 206 ? 4.686 -12.542 22.880 1.00 50.19 206 SER A N 1
ATOM 1527 C CA . SER A 1 206 ? 6.145 -12.491 22.810 1.00 50.19 206 SER A CA 1
ATOM 1528 C C . SER A 1 206 ? 6.683 -11.060 22.935 1.00 50.19 206 SER A C 1
ATOM 1530 O O . SER A 1 206 ? 6.371 -10.208 22.109 1.00 50.19 206 SER A O 1
ATOM 1532 N N . LYS A 1 207 ? 7.543 -10.841 23.939 1.00 49.31 207 LYS A N 1
ATOM 1533 C CA . LYS A 1 207 ? 8.467 -9.704 24.106 1.00 49.31 207 LYS A CA 1
ATOM 1534 C C . LYS A 1 207 ? 7.843 -8.307 24.022 1.00 49.31 207 LYS A C 1
ATOM 1536 O O . LYS A 1 207 ? 8.245 -7.486 23.204 1.00 49.31 207 LYS A O 1
ATOM 1541 N N . VAL A 1 208 ? 6.946 -7.994 24.955 1.00 45.53 208 VAL A N 1
ATOM 1542 C CA . VAL A 1 208 ? 6.655 -6.591 25.293 1.00 45.53 208 VAL A CA 1
ATOM 1543 C C . VAL A 1 208 ? 7.684 -6.144 26.330 1.00 45.53 208 VAL A C 1
ATOM 1545 O O . VAL A 1 208 ? 7.564 -6.466 27.513 1.00 45.53 208 VAL A O 1
ATOM 1548 N N . THR A 1 209 ? 8.727 -5.434 25.904 1.00 40.50 209 THR A N 1
ATOM 1549 C CA . THR A 1 209 ? 9.608 -4.713 26.830 1.00 40.50 209 THR A CA 1
ATOM 1550 C C . THR A 1 209 ? 8.780 -3.635 27.525 1.00 40.50 209 THR A C 1
ATOM 1552 O O . THR A 1 209 ? 8.454 -2.614 26.928 1.00 40.50 209 THR A O 1
ATOM 1555 N N . ARG A 1 210 ? 8.397 -3.865 28.788 1.00 42.56 210 ARG A N 1
ATOM 1556 C CA . ARG A 1 210 ? 7.930 -2.779 29.654 1.00 42.56 210 ARG A CA 1
ATOM 1557 C C . ARG A 1 210 ? 9.146 -1.936 30.010 1.00 42.56 210 ARG A C 1
ATOM 1559 O O . ARG A 1 210 ? 9.896 -2.312 30.908 1.00 42.56 210 ARG A O 1
ATOM 1566 N N . ASP A 1 211 ? 9.324 -0.815 29.324 1.00 32.34 211 ASP A N 1
ATOM 1567 C CA . ASP A 1 211 ? 10.143 0.263 29.862 1.00 32.34 211 ASP A CA 1
ATOM 1568 C C . ASP A 1 211 ? 9.542 0.713 31.205 1.00 32.34 211 ASP A C 1
ATOM 1570 O O . ASP A 1 211 ? 8.358 1.065 31.277 1.00 32.34 211 ASP A O 1
ATOM 1574 N N . PRO A 1 212 ? 10.319 0.699 32.297 1.00 46.22 212 PRO A N 1
ATOM 1575 C CA . PRO A 1 212 ? 9.944 1.362 33.523 1.00 46.22 212 PRO A CA 1
ATOM 1576 C C . PRO A 1 212 ? 10.374 2.820 33.379 1.00 46.22 212 PRO A C 1
ATOM 1578 O O . PRO A 1 212 ? 11.562 3.098 33.445 1.00 46.22 212 PRO A O 1
ATOM 1581 N N . VAL A 1 213 ? 9.424 3.725 33.135 1.00 41.62 213 VAL A N 1
ATOM 1582 C CA . VAL A 1 213 ? 9.402 5.150 33.542 1.00 41.62 213 VAL A CA 1
ATOM 1583 C C . VAL A 1 213 ? 8.327 5.848 32.706 1.00 41.62 213 VAL A C 1
ATOM 1585 O O . VAL A 1 213 ? 8.575 6.381 31.631 1.00 41.62 213 VAL A O 1
ATOM 1588 N N . LYS A 1 214 ? 7.100 5.853 33.227 1.00 33.88 214 LYS A N 1
ATOM 1589 C CA . LYS A 1 214 ? 6.322 7.080 33.439 1.00 33.88 214 LYS A CA 1
ATOM 1590 C C . LYS A 1 214 ? 5.058 6.744 34.223 1.00 33.88 214 LYS A C 1
ATOM 1592 O O . LYS A 1 214 ? 4.265 5.892 33.845 1.00 33.88 214 LYS A O 1
ATOM 1597 N N . HIS A 1 215 ? 4.956 7.409 35.363 1.00 33.56 215 HIS A N 1
ATOM 1598 C CA . HIS A 1 215 ? 3.831 7.424 36.278 1.00 33.56 215 HIS A CA 1
ATOM 1599 C C . HIS A 1 215 ? 2.501 7.671 35.562 1.00 33.56 215 HIS A C 1
ATOM 1601 O O . HIS A 1 215 ? 2.382 8.661 34.848 1.00 33.56 215 HIS A O 1
ATOM 1607 N N . ILE A 1 216 ? 1.483 6.883 35.903 1.00 29.02 216 ILE A N 1
ATOM 1608 C CA . ILE A 1 216 ? 0.224 7.461 36.374 1.00 29.02 216 ILE A CA 1
ATOM 1609 C C . ILE A 1 216 ? -0.096 6.735 37.677 1.00 29.02 216 ILE A C 1
ATOM 1611 O O . ILE A 1 216 ? -0.416 5.547 37.692 1.00 29.02 216 ILE A O 1
ATOM 1615 N N . GLU A 1 217 ? 0.085 7.447 38.786 1.00 33.78 217 GLU A N 1
ATOM 1616 C CA . GLU A 1 217 ? -0.520 7.076 40.055 1.00 33.78 217 GLU A CA 1
ATOM 1617 C C . GLU A 1 217 ? -2.035 7.096 39.851 1.00 33.78 217 GLU A C 1
ATOM 1619 O O . GLU A 1 217 ? -2.647 8.156 39.760 1.00 33.78 217 GLU A O 1
ATOM 1624 N N . ALA A 1 218 ? -2.649 5.920 39.754 1.00 29.52 218 ALA A N 1
ATOM 1625 C CA . ALA A 1 218 ? -4.067 5.786 40.028 1.00 29.52 218 ALA A CA 1
ATOM 1626 C C . ALA A 1 218 ? -4.223 5.844 41.552 1.00 29.52 218 ALA A C 1
ATOM 1628 O O . ALA A 1 218 ? -4.256 4.818 42.234 1.00 29.52 218 ALA A O 1
ATOM 1629 N N . THR A 1 219 ? -4.254 7.057 42.103 1.00 35.69 219 THR A N 1
ATOM 1630 C CA . THR A 1 219 ? -4.868 7.280 43.407 1.00 35.69 219 THR A CA 1
ATOM 1631 C C . THR A 1 219 ? -6.320 6.836 43.293 1.00 35.69 219 THR A C 1
ATOM 1633 O O . THR A 1 219 ? -7.162 7.471 42.662 1.00 35.69 219 THR A O 1
ATOM 1636 N N . LEU A 1 220 ? -6.586 5.674 43.882 1.00 34.44 220 LEU A N 1
ATOM 1637 C CA . LEU A 1 220 ? -7.909 5.207 44.254 1.00 34.44 220 LEU A CA 1
ATOM 1638 C C . LEU A 1 220 ? -8.568 6.282 45.130 1.00 34.44 220 LEU A C 1
ATOM 1640 O O . LEU A 1 220 ? -8.354 6.304 46.337 1.00 34.44 220 LEU A O 1
ATOM 1644 N N . ASN A 1 221 ? -9.375 7.155 44.534 1.00 31.34 221 ASN A N 1
ATOM 1645 C CA . ASN A 1 221 ? -10.474 7.800 45.242 1.00 31.34 221 ASN A CA 1
ATOM 1646 C C . ASN A 1 221 ? -11.757 7.099 44.807 1.00 31.34 221 ASN A C 1
ATOM 1648 O O . ASN A 1 221 ? -12.370 7.416 43.790 1.00 31.34 221 ASN A O 1
ATOM 1652 N N . VAL A 1 222 ? -12.107 6.082 45.591 1.00 36.94 222 VAL A N 1
ATOM 1653 C CA . VAL A 1 222 ? -13.438 5.483 45.613 1.00 36.94 222 VAL A CA 1
ATOM 1654 C C . VAL A 1 222 ? -14.420 6.555 46.109 1.00 36.94 222 VAL A C 1
ATOM 1656 O O . VAL A 1 222 ? -14.126 7.214 47.107 1.00 36.94 222 VAL A O 1
ATOM 1659 N N . PRO A 1 223 ? -15.573 6.759 45.453 1.00 33.19 223 PRO A N 1
ATOM 1660 C CA . PRO A 1 223 ? -16.623 7.618 45.981 1.00 33.19 223 PRO A CA 1
ATOM 1661 C C . PRO A 1 223 ? -17.371 6.902 47.118 1.00 33.19 223 PRO A C 1
ATOM 1663 O O . PRO A 1 223 ? -18.090 5.935 46.879 1.00 33.19 223 PRO A O 1
ATOM 1666 N N . GLU A 1 224 ? -17.228 7.391 48.351 1.00 37.31 224 GLU A N 1
ATOM 1667 C CA . GLU A 1 224 ? -18.138 7.085 49.463 1.00 37.31 224 GLU A CA 1
ATOM 1668 C C . GLU A 1 224 ? -19.359 8.017 49.382 1.00 37.31 224 GLU A C 1
ATOM 1670 O O . GLU A 1 224 ? -19.260 9.218 49.624 1.00 37.31 224 GLU A O 1
ATOM 1675 N N . TRP A 1 225 ? -20.520 7.461 49.035 1.00 38.00 225 TRP A N 1
ATOM 1676 C CA . TRP A 1 225 ? -21.832 8.040 49.336 1.00 38.00 225 TRP A CA 1
ATOM 1677 C C . TRP A 1 225 ? -22.629 6.988 50.112 1.00 38.00 225 TRP A C 1
ATOM 1679 O O . TRP A 1 225 ? -22.850 5.913 49.565 1.00 38.00 225 TRP A O 1
ATOM 1689 N N . ILE A 1 226 ? -23.010 7.309 51.357 1.00 41.69 226 ILE A N 1
ATOM 1690 C CA . ILE A 1 226 ? -24.185 6.898 52.175 1.00 41.69 226 ILE A CA 1
ATOM 1691 C C . ILE A 1 226 ? -23.905 7.499 53.578 1.00 41.69 226 ILE A C 1
ATOM 1693 O O . ILE A 1 226 ? -22.965 7.074 54.238 1.00 41.69 226 ILE A O 1
ATOM 1697 N N . SER A 1 227 ? -24.405 8.704 53.880 1.00 41.19 227 SER A N 1
ATOM 1698 C CA . SER A 1 227 ? -25.642 9.017 54.638 1.00 41.19 227 SER A CA 1
ATOM 1699 C C . SER A 1 227 ? -25.498 8.885 56.164 1.00 41.19 227 SER A C 1
ATOM 1701 O O . SER A 1 227 ? -25.213 7.792 56.632 1.00 41.19 227 SER A O 1
ATOM 1703 N N . ASP A 1 228 ? -25.740 10.015 56.852 1.00 40.94 228 ASP A N 1
ATOM 1704 C CA . ASP A 1 228 ? -26.092 10.245 58.277 1.00 40.94 228 ASP A CA 1
ATOM 1705 C C . ASP A 1 228 ? -25.572 9.290 59.372 1.00 40.94 228 ASP A C 1
ATOM 1707 O O . ASP A 1 228 ? -26.017 8.122 59.447 1.00 40.94 228 ASP A O 1
#

Radius of gyration: 28.23 Å; chains: 1; bounding box: 56×67×88 Å

Secondary structure (DSSP, 8-state):
------------------EE-SSSEEE-TT-EEEE-TTS-EEEESSTTPEEPTTSSEEE-TT-EEETTTTEEEETTEEEE-EE-EEPEE-----EESSSS-EE-TT-EEEE-TTS-EEEESSTT-EE-TTSS-EE-TT-EEETTTTEEE-TT-------PPPPPPP--------S-EEE-SSS-EEETT-EEEE-TTS-EEEESSS----------------------

pLDDT: mean 71.97, std 20.88, range [29.02, 97.31]

InterPro domains:
  IPR000118 Granulin [PF00396] (32-72)
  IPR000118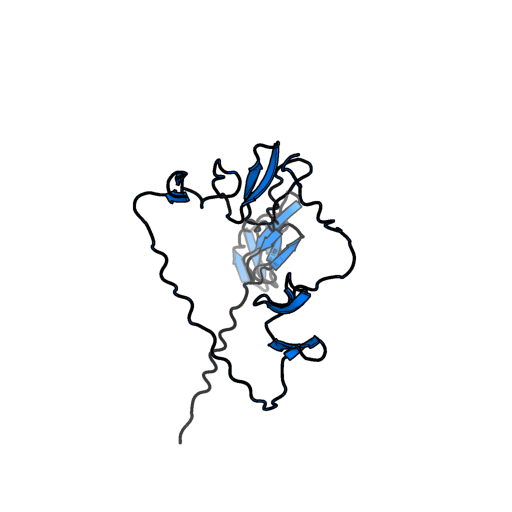 Granulin [PF00396] (108-149)
  IPR000118 Granulin [PS00799] (52-65)
  IPR000118 Granulin [PS00799] (128-141)
  IPR000118 Granulin [SM00277] (21-72)
  IPR000118 Granulin [SM00277] (97-148)
  IPR000118 Granulin [SM00277] (180-219)
  IPR037277 Granulin superfamily [G3DSA:2.10.25.160] (16-75)
  IPR037277 Granulin superfamily [G3DSA:2.10.25.160] (93-151)
  IPR037277 Granulin superfamily [G3DSA:2.10.25.160] (177-214)
  IPR039036 Granulin family [PTHR12274] (17-208)

Organism: NCBI:txid40147

Foldseek 3Di:
DDDDDDDPVPPPPPPQPFADPDLWWTHTPQWDWFAAPVRDTWIHNHHPWAHDPNRFWIHHPQWDQDPVVQWTDDDPDTHHTGTTHHTDTPDQPQPAPDPPDTDGRQWDWDADPVRDIDTHNHRVWAQDPVNPDTHHPQFDQDPVVRDTDHPDDDDDDPDDDDDDDDDDDDDDDDDAWDDLDPPDTHGNQWDWDQDPVRDTDTHNHHDDPPDPDDDDPPPDPDDDDDDD

Sequence (228 aa):
GMVILKLFATFFCFIASGVQCDDTRSCADGSTCCKTRAGGWACCPLPKAVCCDDHEHCCPEDTTCDLAAGTCDQGGFSVPWLKKVPALVNEPNEEKCDDETSCPDGSTCCKLSTGDWACCPLPHGVCCNDQEHCCPQGYQCNMQTSTCERQSLVFPWVFQKAPLYSLSAASPDSRGNDKCDDQHYCSDQQTCCKTAAGTWGCCPYSKVTRDPVKHIEATLNVPEWISD